Protein AF-A0A562LKS5-F1 (afdb_monomer)

Sequence (189 aa):
MQAVEGAAHYGGVDGIRPCARRGARGRPPARLRGGPTAAMLATHTGGMVMGRTILGMVVGTVVMFLTIMGIEAIGHLAYPPPPGLDPTNPEHEAAFARFVLELPAMGKVVLALAWVAGAFTGGLAAAKIARHQNAAAVFVALVVMSGVVAMIVRGPHTTWLAAAGLLLPIPAALLAARLVHRPKLLPKL

Secondary structure (DSSP, 8-state):
--------------------------PPP------HHHHHHHHHHHHHHHHHHHHHHHHHHHHHHHHHHHHHHHHHHHSPPPTT--TTSGGGHHHHHHHHHHS-HHHHHHHHHHHHHHHHHHHHHHHHH-SSHHHHHHHHHHHHHHHHHHHHHHS---HHHHHHHHHSHHHHHHHHHHHH-----PPP-

Organism: NCBI:txid686800

Foldseek 3Di:
DDDDDDDDDDDDDDDDDDDDDDDDPPDDPPPPPPPVVNVVVVVVVVVVQVVLLVVLLVQLLVQLVVQLCVLVVVLCVVQPQDPPQDCPDPVNLAVVQVSQVPDDPVSLVSNLVSLLVSLQRSLLSSLQRHPCSLVSSQSSLVVQLVVLVVSVVSYDHDPVSSVSSNPRSNVSSNVSNVVSDDPPPDPDD

Solvent-accessible surface area (backbone atoms only — not comparable to full-atom values): 10659 Å² total; per-residue (Å²): 135,80,89,80,92,79,88,78,88,84,84,89,84,89,84,92,82,86,86,89,83,86,87,76,87,75,72,77,77,78,77,79,72,73,50,75,64,56,60,55,52,50,53,60,52,49,51,58,46,49,50,33,22,54,51,8,33,54,54,5,43,52,47,15,50,55,41,27,52,53,46,48,57,58,44,34,77,82,56,65,74,65,89,89,68,42,88,85,42,80,89,33,45,60,59,48,30,50,52,64,55,71,44,53,73,66,57,51,49,52,53,47,47,19,52,32,49,10,11,22,55,5,1,32,49,1,16,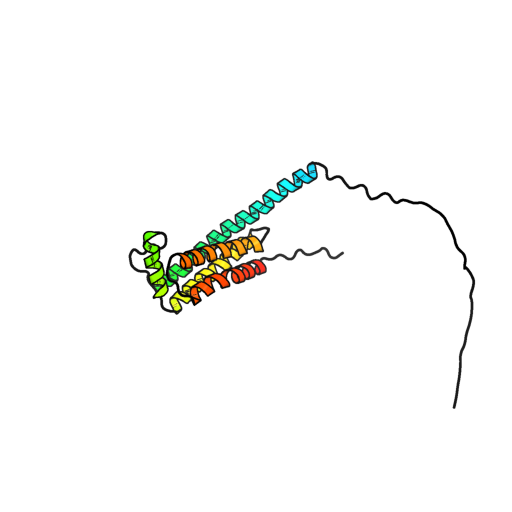70,54,14,70,49,22,58,62,20,1,43,48,30,12,49,55,54,30,50,53,46,50,51,49,55,76,71,35,69,65,50,66,69,58,51,49,47,42,62,60,42,14,49,60,34,2,49,53,28,17,58,78,56,61,73,79,81,78,70,81,85,127

pLDDT: mean 80.79, std 19.84, range [37.5, 98.5]

Mean predicted aligned error: 13.46 Å

Structure (mmCIF, N/CA/C/O backbone):
data_AF-A0A562LKS5-F1
#
_entry.id   AF-A0A562LKS5-F1
#
loop_
_atom_site.group_PDB
_atom_site.id
_atom_site.type_symbol
_atom_site.label_atom_id
_atom_site.label_alt_id
_atom_site.label_comp_id
_atom_site.label_asym_id
_atom_site.label_entity_id
_atom_site.label_seq_id
_atom_site.pdbx_PDB_ins_code
_atom_site.Cartn_x
_atom_site.Cartn_y
_atom_site.Cartn_z
_atom_site.occupancy
_atom_site.B_iso_or_equiv
_atom_site.auth_seq_id
_atom_site.auth_comp_id
_atom_site.auth_asym_id
_atom_site.auth_atom_id
_atom_site.pdbx_PDB_model_num
ATOM 1 N N . MET A 1 1 ? -83.110 28.833 -10.293 1.00 42.16 1 MET A N 1
ATOM 2 C CA . MET A 1 1 ? -84.171 28.036 -9.652 1.00 42.16 1 MET A CA 1
ATOM 3 C C . MET A 1 1 ? -83.544 27.402 -8.421 1.00 42.16 1 MET A C 1
ATOM 5 O O . MET A 1 1 ? -82.663 26.582 -8.600 1.00 42.16 1 MET A O 1
ATOM 9 N N . GLN A 1 2 ? -83.943 27.906 -7.244 1.00 44.28 2 GLN A N 1
ATOM 10 C CA . GLN A 1 2 ? -83.719 27.418 -5.866 1.00 44.28 2 GLN A CA 1
ATOM 11 C C . GLN A 1 2 ? -82.247 27.302 -5.377 1.00 44.28 2 GLN A C 1
ATOM 13 O O . GLN A 1 2 ? -81.462 26.577 -5.965 1.00 44.28 2 GLN A O 1
ATOM 18 N N . ALA A 1 3 ? -81.739 28.094 -4.415 1.00 40.81 3 ALA A N 1
ATOM 19 C CA . ALA A 1 3 ? -82.223 28.413 -3.051 1.00 40.81 3 ALA A CA 1
ATOM 20 C C . ALA A 1 3 ? -82.184 27.160 -2.140 1.00 40.81 3 ALA A C 1
ATOM 22 O O . ALA A 1 3 ? -82.531 26.090 -2.613 1.00 40.81 3 ALA A O 1
ATOM 23 N N . VAL A 1 4 ? -81.837 27.156 -0.850 1.00 43.34 4 VAL A N 1
ATOM 24 C CA . VAL A 1 4 ? -81.497 28.171 0.159 1.00 43.34 4 VAL A CA 1
ATOM 25 C C . VAL A 1 4 ? -81.229 27.389 1.477 1.00 43.34 4 VAL A C 1
ATOM 27 O O . VAL A 1 4 ? -81.796 26.319 1.662 1.00 43.34 4 VAL A O 1
ATOM 30 N N . GLU A 1 5 ? -80.352 27.930 2.328 1.00 41.06 5 GLU A N 1
ATOM 31 C CA . GLU A 1 5 ? -80.283 27.929 3.814 1.00 41.06 5 GLU A CA 1
ATOM 32 C C . GLU A 1 5 ? -80.612 26.717 4.724 1.00 41.06 5 GLU A C 1
ATOM 34 O O . GLU A 1 5 ? -81.630 26.042 4.632 1.00 41.06 5 GLU A O 1
ATOM 39 N N . GLY A 1 6 ? -79.779 26.637 5.773 1.00 42.66 6 GLY A N 1
ATOM 40 C CA . GLY A 1 6 ? -80.072 26.181 7.141 1.00 42.66 6 GLY A CA 1
ATOM 41 C C . GLY A 1 6 ? -78.773 26.282 7.962 1.00 42.66 6 GLY A C 1
ATOM 42 O O . GLY A 1 6 ? -77.924 25.410 7.832 1.00 42.66 6 GLY A O 1
ATOM 43 N N . ALA A 1 7 ? -7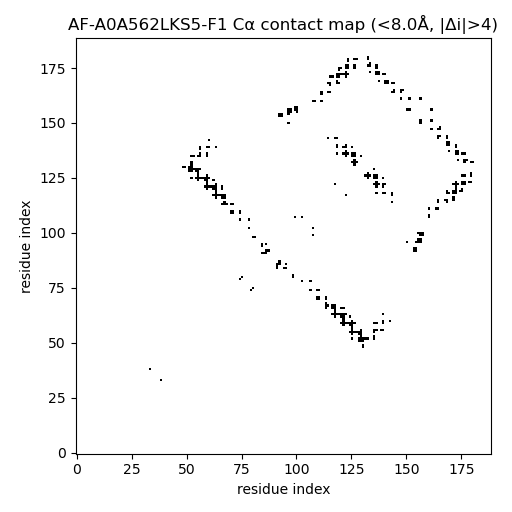8.389 27.405 8.593 1.00 39.97 7 ALA A N 1
ATOM 44 C CA . ALA A 1 7 ? -78.946 28.047 9.801 1.00 39.97 7 ALA A CA 1
ATOM 45 C C . ALA A 1 7 ? -79.135 27.051 10.965 1.00 39.97 7 ALA A C 1
ATOM 47 O O . ALA A 1 7 ? -79.704 25.990 10.758 1.00 39.97 7 ALA A O 1
ATOM 48 N N . ALA A 1 8 ? -78.780 27.294 12.227 1.00 41.16 8 ALA A N 1
ATOM 49 C CA . ALA A 1 8 ? -78.023 28.314 12.955 1.00 41.16 8 ALA A CA 1
ATOM 50 C C . ALA A 1 8 ? -77.993 27.848 14.438 1.00 41.16 8 ALA A C 1
ATOM 52 O O . ALA A 1 8 ? -78.801 27.003 14.820 1.00 41.16 8 ALA A O 1
ATOM 53 N N . HIS A 1 9 ? -77.173 28.519 15.262 1.00 37.50 9 HIS A N 1
ATOM 54 C CA . HIS A 1 9 ? -77.331 28.722 16.722 1.00 37.50 9 HIS A CA 1
ATOM 55 C C . HIS A 1 9 ? -76.951 27.605 17.718 1.00 37.50 9 HIS A C 1
ATOM 57 O O . HIS A 1 9 ? -77.207 26.440 17.470 1.00 37.50 9 HIS A O 1
ATOM 63 N N . TYR A 1 10 ? -76.362 27.870 18.900 1.00 39.06 10 TYR A N 1
ATOM 64 C CA . TYR A 1 10 ? -76.296 29.088 19.737 1.00 39.06 10 TYR A CA 1
ATOM 65 C C . TYR A 1 10 ? -75.150 29.002 20.784 1.00 39.06 10 TYR A C 1
ATOM 67 O O . TYR A 1 10 ? -74.856 27.914 21.271 1.00 39.06 10 TYR A O 1
ATOM 75 N N . GLY A 1 11 ? -74.641 30.171 21.218 1.00 39.69 11 GLY A N 1
ATOM 76 C CA . GLY A 1 11 ? -74.040 30.444 22.549 1.00 39.69 11 GLY A CA 1
ATOM 77 C C . GLY A 1 11 ? -72.518 30.234 22.683 1.00 39.69 11 GLY A C 1
ATOM 78 O O . GLY A 1 11 ? -72.050 29.112 22.601 1.00 39.69 11 GLY A O 1
ATOM 79 N N . GLY A 1 12 ? -71.631 31.210 22.909 1.00 39.12 12 GLY A N 1
ATOM 80 C CA . GLY A 1 12 ? -71.757 32.599 23.354 1.00 39.12 12 GLY A CA 1
ATOM 81 C C . GLY A 1 12 ? -71.707 32.731 24.877 1.00 39.12 12 GLY A C 1
ATOM 82 O O . GLY A 1 12 ? -72.756 32.564 25.476 1.00 39.12 12 GLY A O 1
ATOM 83 N N . VAL A 1 13 ? -70.534 33.033 25.464 1.00 47.31 13 VAL A N 1
ATOM 84 C CA . VAL A 1 13 ? -70.315 34.074 26.503 1.00 47.31 13 VAL A CA 1
ATOM 85 C C . VAL A 1 13 ? -68.824 34.238 26.874 1.00 47.31 13 VAL A C 1
ATOM 87 O O . VAL A 1 13 ? -68.142 33.284 27.231 1.00 47.31 13 VAL A O 1
ATOM 90 N N . ASP A 1 14 ? -68.388 35.497 26.785 1.00 43.06 14 ASP A N 1
ATOM 91 C CA . ASP A 1 14 ? -67.625 36.281 27.766 1.00 43.06 14 ASP A CA 1
ATOM 92 C C . ASP A 1 14 ? -66.173 35.953 28.146 1.00 43.06 14 ASP A C 1
ATOM 94 O O . ASP A 1 14 ? -65.839 34.897 28.675 1.00 43.06 14 ASP A O 1
ATOM 98 N N . GLY A 1 15 ? -65.327 36.991 28.044 1.00 41.75 15 GLY A N 1
ATOM 99 C CA . GLY A 1 15 ? -64.185 37.125 28.951 1.00 41.75 15 GLY A CA 1
ATOM 100 C C . GLY A 1 15 ? -62.956 37.868 28.434 1.00 41.75 15 GLY A C 1
ATOM 101 O O . GLY A 1 15 ? -61.853 37.336 28.508 1.00 41.75 15 GLY A O 1
ATOM 102 N N . ILE A 1 16 ? -63.086 39.113 27.966 1.00 43.38 16 ILE A N 1
ATOM 103 C CA . ILE A 1 16 ? -61.934 40.032 27.932 1.00 43.38 16 ILE A CA 1
ATOM 104 C C . ILE A 1 16 ? -61.749 40.591 29.352 1.00 43.38 16 ILE A C 1
ATOM 106 O O . ILE A 1 16 ? -62.674 41.237 29.838 1.00 43.38 16 ILE A O 1
ATOM 110 N N . ARG A 1 17 ? -60.564 40.418 29.971 1.00 49.59 17 ARG A N 1
ATOM 111 C CA . ARG A 1 17 ? -59.701 41.473 30.582 1.00 49.59 17 ARG A CA 1
ATOM 112 C C . ARG A 1 17 ? -58.655 40.932 31.595 1.00 49.59 17 ARG A C 1
ATOM 114 O O . ARG A 1 17 ? -58.753 39.786 32.013 1.00 49.59 17 ARG A O 1
ATOM 121 N N . PRO A 1 18 ? -57.591 41.718 31.892 1.00 56.31 18 PRO A N 1
ATOM 122 C CA . PRO A 1 18 ? -56.211 41.235 32.007 1.00 56.31 18 PRO A CA 1
ATOM 123 C C . PRO A 1 18 ? -55.588 41.380 33.418 1.00 56.31 18 PRO A C 1
ATOM 125 O O . PRO A 1 18 ? -56.249 41.767 34.374 1.00 56.31 18 PRO A O 1
ATOM 128 N N . CYS A 1 19 ? -54.260 41.196 33.462 1.00 46.00 19 CYS A N 1
ATOM 129 C CA . CYS A 1 19 ? -53.283 41.668 34.458 1.00 46.00 19 CYS A CA 1
ATOM 130 C C . CYS A 1 19 ? -52.999 40.821 35.720 1.00 46.00 19 CYS A C 1
ATOM 132 O O . CYS A 1 19 ? -53.759 40.778 36.676 1.00 46.00 19 CYS A O 1
ATOM 134 N N . ALA A 1 20 ? -51.734 40.373 35.754 1.00 44.62 20 ALA A N 1
ATOM 135 C CA . ALA A 1 20 ? -50.801 40.416 36.886 1.00 44.62 20 ALA A CA 1
ATOM 136 C C . ALA A 1 20 ? -50.891 39.363 38.011 1.00 44.62 20 ALA A C 1
ATOM 138 O O . ALA A 1 20 ? -51.679 39.479 38.939 1.00 44.62 20 ALA A O 1
ATOM 139 N N . ARG A 1 21 ? -49.881 38.477 38.054 1.00 46.03 21 ARG A N 1
ATOM 140 C CA . ARG A 1 21 ? -48.908 38.328 39.169 1.00 46.03 21 ARG A CA 1
ATOM 141 C C . ARG A 1 21 ? -47.903 37.224 38.805 1.00 46.03 21 ARG A C 1
ATOM 143 O O . ARG A 1 21 ? -48.280 36.106 38.507 1.00 46.03 21 ARG A O 1
ATOM 150 N N . ARG A 1 22 ? -46.627 37.555 38.596 1.00 46.44 22 ARG A N 1
ATOM 151 C CA . ARG A 1 22 ? -45.573 37.696 39.621 1.00 46.44 22 ARG A CA 1
ATOM 152 C C . ARG A 1 22 ? -45.079 36.330 40.130 1.00 46.44 22 ARG A C 1
ATOM 154 O O . ARG A 1 22 ? -45.653 35.759 41.041 1.00 46.44 22 ARG A O 1
ATOM 161 N N . GLY A 1 23 ? -43.913 35.932 39.616 1.00 48.31 23 GLY A N 1
ATOM 162 C CA . GLY A 1 23 ? -42.865 35.313 40.427 1.00 48.31 23 GLY A CA 1
ATOM 163 C C . GLY A 1 23 ? -42.810 33.789 40.465 1.00 48.31 23 GLY A C 1
ATOM 164 O O . GLY A 1 23 ? -43.284 33.179 41.409 1.00 48.31 23 GLY A O 1
ATOM 165 N N . ALA A 1 24 ? -42.038 33.204 39.553 1.00 49.41 24 ALA A N 1
ATOM 166 C CA . ALA A 1 24 ? -41.170 32.084 39.901 1.00 49.41 24 ALA A CA 1
ATOM 167 C C . ALA A 1 24 ? -39.955 32.114 38.974 1.00 49.41 24 ALA A C 1
ATOM 169 O O . ALA A 1 24 ? -39.984 31.630 37.846 1.00 49.41 24 ALA A O 1
ATOM 170 N N . ARG A 1 25 ? -38.870 32.729 39.457 1.00 51.38 25 ARG A N 1
ATOM 171 C CA . ARG A 1 25 ? -37.526 32.466 38.942 1.00 51.38 25 ARG A CA 1
ATOM 172 C C . ARG A 1 25 ? -37.250 30.985 39.205 1.00 51.38 25 ARG A C 1
ATOM 174 O O . ARG A 1 25 ? -36.808 30.625 40.294 1.00 51.38 25 ARG A O 1
ATOM 181 N N . GLY A 1 26 ? -37.572 30.134 38.235 1.00 44.88 26 GLY A N 1
ATOM 182 C CA . GLY A 1 26 ? -37.104 28.758 38.204 1.00 44.88 26 GLY A CA 1
ATOM 183 C C . GLY A 1 26 ? -35.583 28.796 38.168 1.00 44.88 26 GLY A C 1
ATOM 184 O O . GLY A 1 26 ? -34.988 29.303 37.220 1.00 44.88 26 GLY A O 1
ATOM 185 N N . ARG A 1 27 ? -34.965 28.352 39.262 1.00 56.22 27 ARG A N 1
ATOM 186 C CA . ARG A 1 27 ? -33.519 28.170 39.389 1.00 56.22 27 ARG A CA 1
ATOM 187 C C . ARG A 1 27 ? -33.001 27.406 38.158 1.00 56.22 27 ARG A C 1
ATOM 189 O O . ARG A 1 27 ? -33.652 26.436 37.769 1.00 56.22 27 ARG A O 1
ATOM 196 N N . PRO A 1 28 ? -31.850 27.771 37.563 1.00 54.19 28 PRO A N 1
ATOM 197 C CA . PRO A 1 28 ? -31.213 26.880 36.600 1.00 54.19 28 PRO A CA 1
ATOM 198 C C . PRO A 1 28 ? -30.961 25.529 37.291 1.00 54.19 28 PRO A C 1
ATOM 200 O O . PRO A 1 28 ? -30.615 25.528 38.480 1.00 54.19 28 PRO A O 1
ATOM 203 N N . PRO A 1 29 ? -31.143 24.385 36.603 1.00 53.84 29 PRO A N 1
ATOM 204 C CA . PRO A 1 29 ? -30.800 23.098 37.183 1.00 53.84 29 PRO A CA 1
ATOM 205 C C . PRO A 1 29 ? -29.343 23.164 37.629 1.00 53.84 29 PRO A C 1
ATOM 207 O O . PRO A 1 29 ? -28.467 23.605 36.878 1.00 53.84 29 PRO A O 1
ATOM 210 N N . ALA A 1 30 ? -29.121 22.795 38.891 1.00 54.69 30 ALA A N 1
ATOM 211 C CA . ALA A 1 30 ? -27.809 22.708 39.492 1.00 54.69 30 ALA A CA 1
ATOM 212 C C . ALA A 1 30 ? -26.889 21.981 38.513 1.00 54.69 30 ALA A C 1
ATOM 214 O O . ALA A 1 30 ? -27.093 20.810 38.197 1.00 54.69 30 ALA A O 1
ATOM 215 N N . ARG A 1 31 ? -25.912 22.724 37.989 1.00 56.91 31 ARG A N 1
ATOM 216 C CA . ARG A 1 31 ? -24.811 22.203 37.193 1.00 56.91 31 ARG A CA 1
ATOM 217 C C . ARG A 1 31 ? -24.188 21.099 38.043 1.00 56.91 31 ARG A C 1
ATOM 219 O O . ARG A 1 31 ? -23.493 21.406 39.010 1.00 56.91 31 ARG A O 1
ATOM 226 N N . LEU A 1 32 ? -24.514 19.841 37.732 1.00 55.25 32 LEU A N 1
ATOM 227 C CA . LEU A 1 32 ? -23.895 18.663 38.325 1.00 55.25 32 LEU A CA 1
ATOM 228 C C . LEU A 1 32 ? -22.410 18.784 38.013 1.00 55.25 32 LEU A C 1
ATOM 230 O O . LEU A 1 32 ? -21.944 18.513 36.908 1.00 55.25 32 LEU A O 1
ATOM 234 N N . ARG A 1 33 ? -21.693 19.342 38.983 1.00 54.97 33 ARG A N 1
ATOM 235 C CA . ARG A 1 33 ? -20.256 19.522 38.985 1.00 54.97 33 ARG A CA 1
ATOM 236 C C . ARG A 1 33 ? -19.700 18.106 38.968 1.00 54.97 33 ARG A C 1
ATOM 238 O O . ARG A 1 33 ? -19.715 17.441 39.998 1.00 54.97 33 ARG A O 1
ATOM 245 N N . GLY A 1 34 ? -19.331 17.617 37.782 1.00 54.69 34 GLY A N 1
ATOM 246 C CA . GLY A 1 34 ? -18.692 16.316 37.627 1.00 54.69 34 GLY A CA 1
ATOM 247 C C . GLY A 1 34 ? -17.538 16.241 38.617 1.00 54.69 34 GLY A C 1
ATOM 248 O O . GLY A 1 34 ? -16.607 17.040 38.539 1.00 54.69 34 GLY A O 1
ATOM 249 N N . GLY A 1 35 ? -17.663 15.364 39.613 1.00 53.53 35 GLY A N 1
ATOM 250 C CA . GLY A 1 35 ? -16.633 15.184 40.626 1.00 53.53 35 GLY A CA 1
ATOM 251 C C . GLY A 1 35 ? -15.319 14.713 39.990 1.00 53.53 35 GLY A C 1
ATOM 252 O O . GLY A 1 35 ? -15.330 14.216 38.859 1.00 53.53 35 GLY A O 1
ATOM 253 N N . PRO A 1 36 ? -14.184 14.821 40.701 1.00 59.38 36 PRO A N 1
ATOM 254 C CA . PRO A 1 36 ? -12.874 14.359 40.223 1.00 59.38 36 PRO A CA 1
ATOM 255 C C . PRO A 1 36 ? -12.885 12.899 39.724 1.00 59.38 36 PRO A C 1
ATOM 257 O O . PRO A 1 36 ? -12.142 12.544 38.813 1.00 59.38 36 PRO A O 1
ATOM 260 N N . THR A 1 37 ? -13.807 12.077 40.227 1.00 59.28 37 THR A N 1
ATOM 261 C CA . THR A 1 37 ? -14.083 10.709 39.770 1.00 59.28 37 THR A CA 1
ATOM 262 C C . THR A 1 37 ? -14.540 10.615 38.312 1.00 59.28 37 THR A C 1
ATOM 264 O O . THR A 1 37 ? -14.116 9.700 37.612 1.00 59.28 37 THR A O 1
ATOM 267 N N . ALA A 1 38 ? -15.350 11.551 37.808 1.00 55.84 38 ALA A N 1
ATOM 268 C CA . ALA A 1 38 ? -15.803 11.539 36.413 1.00 55.84 38 ALA A CA 1
ATOM 269 C C . ALA A 1 38 ? -14.659 11.863 35.437 1.00 55.84 38 ALA A C 1
ATOM 271 O O . ALA A 1 38 ? -14.561 11.255 34.371 1.00 55.84 38 ALA A O 1
ATOM 272 N N . ALA A 1 39 ? -13.757 12.770 35.827 1.00 55.91 39 ALA A N 1
ATOM 273 C CA . ALA A 1 39 ? -12.550 13.079 35.063 1.00 55.91 39 ALA A CA 1
ATOM 274 C C . ALA A 1 39 ? -11.556 11.901 35.066 1.00 55.91 39 ALA A C 1
ATOM 276 O O . ALA A 1 39 ? -10.998 11.570 34.023 1.00 55.91 39 ALA A O 1
ATOM 277 N N . MET A 1 40 ? -11.395 11.217 36.203 1.00 54.03 40 MET A N 1
ATOM 278 C CA . MET A 1 40 ? -10.523 10.042 36.334 1.00 54.03 40 MET A CA 1
ATOM 279 C C . MET A 1 40 ? -11.064 8.794 35.603 1.00 54.03 40 MET A C 1
ATOM 281 O O . MET A 1 40 ? -10.301 8.011 35.041 1.00 54.03 40 MET A O 1
ATOM 285 N N . LEU A 1 41 ? -12.387 8.610 35.543 1.00 53.19 41 LEU A N 1
ATOM 286 C CA . LEU A 1 41 ? -13.020 7.555 34.736 1.00 53.19 41 LEU A CA 1
ATOM 287 C C . LEU A 1 41 ? -12.915 7.838 33.227 1.00 53.19 41 LEU A C 1
ATOM 289 O O . LEU A 1 41 ? -12.740 6.911 32.427 1.00 53.19 41 LEU A O 1
ATOM 293 N N . ALA A 1 42 ? -12.975 9.111 32.822 1.00 55.81 42 ALA A N 1
ATOM 294 C CA . ALA A 1 42 ? -12.806 9.511 31.426 1.00 55.81 42 ALA A CA 1
ATOM 295 C C . ALA A 1 42 ? -11.383 9.231 30.903 1.00 55.81 42 ALA A C 1
ATOM 297 O O . ALA A 1 42 ? -11.234 8.769 29.769 1.00 55.81 42 ALA A O 1
ATOM 298 N N . THR A 1 43 ? -10.345 9.426 31.725 1.00 58.19 43 THR A N 1
ATOM 299 C CA . THR A 1 43 ? -8.947 9.163 31.333 1.00 58.19 43 THR A CA 1
ATOM 300 C C . THR A 1 43 ? -8.644 7.669 31.189 1.00 58.19 43 THR A C 1
ATOM 302 O O . THR A 1 43 ? -8.028 7.271 30.198 1.00 58.19 43 THR A O 1
ATOM 305 N N . HIS A 1 44 ? -9.153 6.811 32.083 1.00 56.00 44 HIS A N 1
ATOM 306 C CA . HIS A 1 44 ? -8.984 5.354 31.957 1.00 56.00 44 HIS A CA 1
ATOM 307 C C . HIS A 1 44 ? -9.716 4.763 30.742 1.00 56.00 44 HIS A C 1
ATOM 309 O O . HIS A 1 44 ? -9.196 3.872 30.065 1.00 56.00 44 HIS A O 1
ATOM 315 N N . THR A 1 45 ? -10.903 5.283 30.420 1.00 60.59 45 THR A N 1
ATOM 316 C CA . THR A 1 45 ? -11.682 4.815 29.263 1.00 60.59 45 THR A CA 1
ATOM 317 C C . THR A 1 45 ? -11.047 5.260 27.941 1.00 60.59 45 THR A C 1
ATOM 319 O O . THR A 1 45 ? -11.002 4.486 26.981 1.00 60.59 45 THR A O 1
ATOM 322 N N . GLY A 1 46 ? -10.498 6.481 27.893 1.00 61.28 46 GLY A N 1
ATOM 323 C CA . GLY A 1 46 ? -9.781 7.007 26.728 1.00 61.28 46 GLY A CA 1
ATOM 324 C C . GLY A 1 46 ? -8.551 6.175 26.353 1.00 61.28 46 GLY A C 1
ATOM 325 O O . GLY A 1 46 ? -8.369 5.853 25.177 1.00 61.28 46 GLY A O 1
ATOM 326 N N . GLY A 1 47 ? -7.761 5.746 27.346 1.00 67.31 47 GLY A N 1
ATOM 327 C CA . GLY A 1 47 ? -6.576 4.907 27.134 1.00 67.31 47 GLY A CA 1
ATOM 328 C C . GLY A 1 47 ? -6.894 3.563 26.468 1.00 67.31 47 GLY A C 1
ATOM 329 O O . GLY A 1 47 ? -6.268 3.198 25.474 1.00 67.31 47 GLY A O 1
ATOM 330 N N . MET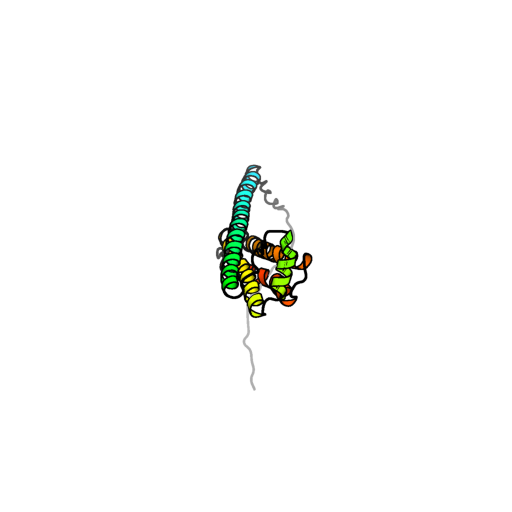 A 1 48 ? -7.931 2.858 26.934 1.00 68.75 48 MET A N 1
ATOM 331 C CA . MET A 1 48 ? -8.346 1.577 26.339 1.00 68.75 48 MET A CA 1
ATOM 332 C C . MET A 1 48 ? -8.903 1.733 24.915 1.00 68.75 48 MET A C 1
ATOM 334 O O . MET A 1 48 ? -8.709 0.869 24.056 1.00 68.75 48 MET A O 1
ATOM 338 N N . VAL A 1 49 ? -9.588 2.845 24.638 1.00 76.25 49 VAL A N 1
ATOM 339 C CA . VAL A 1 49 ? -10.131 3.158 23.308 1.00 76.25 49 VAL A CA 1
ATOM 340 C C . VAL A 1 49 ? -9.019 3.473 22.302 1.00 76.25 49 VAL A C 1
ATOM 342 O O . VAL A 1 49 ? -9.062 2.993 21.161 1.00 76.25 49 VAL A O 1
ATOM 345 N N . MET A 1 50 ? -8.018 4.248 22.722 1.00 86.19 50 MET A N 1
ATOM 346 C CA . MET A 1 50 ? -6.860 4.554 21.887 1.00 86.19 50 MET A CA 1
ATOM 347 C C . MET A 1 50 ? -6.010 3.301 21.649 1.00 86.19 50 MET A C 1
ATOM 349 O O . MET A 1 50 ? -5.683 3.007 20.501 1.00 86.19 50 MET A O 1
ATOM 353 N N . GLY A 1 51 ? -5.761 2.495 22.688 1.00 88.38 51 GLY A N 1
ATOM 354 C CA . GLY A 1 51 ? -4.975 1.262 22.589 1.00 88.38 51 GLY A CA 1
ATOM 355 C C . GLY A 1 51 ? -5.522 0.273 21.556 1.00 88.38 51 GLY A C 1
ATOM 356 O O . GLY A 1 51 ? -4.771 -0.246 20.736 1.00 88.38 51 GLY A O 1
ATOM 357 N N . ARG A 1 52 ? -6.847 0.088 21.496 1.00 91.94 52 ARG A N 1
ATOM 358 C CA . ARG A 1 52 ? -7.484 -0.740 20.453 1.00 91.94 52 ARG A CA 1
ATOM 359 C C . ARG A 1 52 ? -7.292 -0.187 19.043 1.00 91.94 52 ARG A C 1
ATOM 361 O O . ARG A 1 52 ? -7.188 -0.956 18.094 1.00 91.94 52 ARG A O 1
ATOM 368 N N . THR A 1 53 ? -7.288 1.137 18.893 1.00 93.44 53 THR A N 1
ATOM 369 C CA . THR A 1 53 ? -7.083 1.789 17.591 1.00 93.44 53 THR A CA 1
ATOM 370 C C . THR A 1 53 ? -5.640 1.611 17.122 1.00 93.44 53 THR A C 1
ATOM 372 O O . THR A 1 53 ? -5.434 1.198 15.986 1.00 93.44 53 THR A O 1
ATOM 375 N N . ILE A 1 54 ? -4.668 1.822 18.014 1.00 95.12 54 ILE A N 1
ATOM 376 C CA . ILE A 1 54 ? -3.242 1.599 17.738 1.00 95.12 54 ILE A CA 1
ATOM 377 C C . ILE A 1 54 ? -2.985 0.127 17.399 1.00 95.12 54 ILE A C 1
ATOM 379 O O . ILE A 1 54 ? -2.356 -0.165 16.388 1.00 95.12 54 ILE A O 1
ATOM 383 N N . LEU A 1 55 ? -3.529 -0.808 18.186 1.00 95.94 55 LEU A N 1
ATOM 384 C CA . LEU A 1 55 ? -3.402 -2.239 17.904 1.00 95.94 55 LEU A CA 1
ATOM 385 C C . LEU A 1 55 ? -3.968 -2.594 16.524 1.00 95.94 55 LEU A C 1
ATOM 387 O O . LEU A 1 55 ? -3.346 -3.343 15.777 1.00 95.94 55 LEU A O 1
ATOM 391 N N . GLY A 1 56 ? -5.121 -2.023 16.164 1.00 96.94 56 GLY A N 1
ATOM 392 C CA . GLY A 1 56 ? -5.692 -2.185 14.831 1.00 96.94 56 GLY A CA 1
ATOM 393 C C . GLY A 1 56 ? -4.771 -1.665 13.729 1.00 96.94 56 GLY A C 1
ATOM 394 O O . GLY A 1 56 ? -4.573 -2.365 12.743 1.00 96.94 56 GLY A O 1
ATOM 395 N N . MET A 1 57 ? -4.161 -0.490 13.904 1.00 97.94 57 MET A N 1
ATOM 396 C CA . MET A 1 57 ? -3.186 0.049 12.947 1.00 97.94 57 MET A CA 1
ATOM 397 C C . MET A 1 57 ? -1.989 -0.893 12.769 1.00 97.94 57 MET A C 1
ATOM 399 O O . MET A 1 57 ? -1.646 -1.214 11.638 1.00 97.94 57 MET A O 1
ATOM 403 N N . VAL A 1 58 ? -1.405 -1.395 13.863 1.00 98.06 58 VAL A N 1
ATOM 404 C CA . VAL A 1 58 ? -0.258 -2.318 13.811 1.00 98.06 58 VAL A CA 1
ATOM 405 C C . VAL A 1 58 ? -0.621 -3.612 13.085 1.00 98.06 58 VAL A C 1
ATOM 407 O O . VAL A 1 58 ? 0.054 -3.992 12.130 1.00 98.06 58 VAL A O 1
ATOM 410 N N . VAL A 1 59 ? -1.709 -4.273 13.492 1.00 98.12 59 VAL A N 1
ATOM 411 C CA . VAL A 1 59 ? -2.147 -5.528 12.862 1.00 98.12 59 VAL A CA 1
ATOM 412 C C . VAL A 1 59 ? -2.499 -5.309 11.391 1.00 98.12 59 VAL A C 1
ATOM 414 O O . VAL A 1 59 ? -2.126 -6.115 10.544 1.00 98.12 59 VAL A O 1
ATOM 417 N N . GLY A 1 60 ? -3.175 -4.204 11.071 1.00 98.25 60 GLY A N 1
ATOM 418 C CA . GLY A 1 60 ? -3.509 -3.844 9.697 1.00 98.25 60 GLY A CA 1
ATOM 419 C C . GLY A 1 60 ? -2.281 -3.658 8.816 1.00 98.25 60 GLY A C 1
ATOM 420 O O . GLY A 1 60 ? -2.242 -4.205 7.718 1.00 98.25 60 GLY A O 1
ATOM 421 N N . THR A 1 61 ? -1.259 -2.957 9.308 1.00 98.31 61 THR A N 1
ATOM 422 C CA . THR A 1 61 ? 0.008 -2.774 8.589 1.00 98.31 61 THR A CA 1
ATOM 423 C C . THR A 1 61 ? 0.723 -4.104 8.353 1.00 98.31 61 THR A C 1
ATOM 425 O O . THR A 1 61 ? 1.209 -4.345 7.252 1.00 98.31 61 THR A O 1
ATOM 428 N N . VAL A 1 62 ? 0.746 -5.008 9.338 1.00 98.38 62 VAL A N 1
ATOM 429 C CA . VAL A 1 62 ? 1.339 -6.345 9.156 1.00 98.38 62 VAL A CA 1
ATOM 430 C C . VAL A 1 62 ? 0.598 -7.128 8.069 1.00 98.38 62 VAL A C 1
ATOM 432 O O . VAL A 1 62 ? 1.222 -7.646 7.147 1.00 98.38 62 VAL A O 1
ATOM 435 N N . VAL A 1 63 ? -0.737 -7.171 8.124 1.00 98.50 63 VAL A N 1
ATOM 436 C CA . VAL A 1 63 ? -1.562 -7.858 7.112 1.00 98.50 63 VAL A CA 1
ATOM 437 C C . VAL A 1 63 ? -1.370 -7.250 5.721 1.00 98.50 63 VAL A C 1
ATOM 439 O O . VAL A 1 63 ? -1.280 -7.984 4.735 1.00 98.50 63 VAL A O 1
ATOM 442 N N . MET A 1 64 ? -1.277 -5.923 5.638 1.00 98.44 64 MET A N 1
ATOM 443 C CA . MET A 1 64 ? -0.989 -5.198 4.403 1.00 98.44 64 MET A CA 1
ATOM 444 C C . MET A 1 64 ? 0.347 -5.648 3.799 1.00 98.44 64 MET A C 1
ATOM 446 O O . MET A 1 64 ? 0.363 -6.044 2.636 1.00 98.44 64 MET A O 1
ATOM 450 N N . PHE A 1 65 ? 1.439 -5.655 4.574 1.00 97.38 65 PHE A N 1
ATOM 451 C CA . PHE A 1 65 ? 2.754 -6.093 4.086 1.00 97.38 65 PHE A CA 1
ATOM 452 C C . PHE A 1 65 ? 2.738 -7.546 3.616 1.00 97.38 65 PHE A C 1
ATOM 454 O O . PHE A 1 65 ? 3.219 -7.833 2.525 1.00 97.38 65 PHE A O 1
ATOM 461 N N . LEU A 1 66 ? 2.139 -8.452 4.393 1.00 98.00 66 LEU A N 1
ATOM 462 C CA . LEU A 1 66 ? 2.030 -9.862 4.007 1.00 98.00 66 LEU A CA 1
ATOM 463 C C . LEU A 1 66 ? 1.251 -10.042 2.698 1.00 98.00 66 LEU A C 1
ATOM 465 O O . LEU A 1 66 ? 1.628 -10.859 1.862 1.00 98.00 66 LEU A O 1
ATOM 469 N N . THR A 1 67 ? 0.188 -9.259 2.503 1.00 98.19 67 THR A N 1
ATOM 470 C CA . THR A 1 67 ? -0.613 -9.300 1.272 1.00 98.19 67 THR A CA 1
ATOM 471 C C . THR A 1 67 ? 0.190 -8.799 0.073 1.00 98.19 67 THR A C 1
ATOM 473 O O . THR A 1 67 ? 0.207 -9.464 -0.960 1.00 98.19 67 THR A O 1
ATOM 476 N N . ILE A 1 68 ? 0.869 -7.655 0.213 1.00 96.75 68 ILE A N 1
ATOM 477 C CA . ILE A 1 68 ? 1.695 -7.074 -0.855 1.00 96.75 68 ILE A CA 1
ATOM 478 C C . ILE A 1 68 ? 2.812 -8.045 -1.233 1.00 96.75 68 ILE A C 1
ATOM 480 O O . ILE A 1 68 ? 2.898 -8.433 -2.393 1.00 96.75 68 ILE A O 1
ATOM 484 N N . MET A 1 69 ? 3.587 -8.520 -0.251 1.00 94.44 69 MET A N 1
ATOM 485 C CA . MET A 1 69 ? 4.679 -9.464 -0.496 1.00 94.44 69 MET A CA 1
ATOM 486 C C . MET A 1 69 ? 4.188 -10.755 -1.150 1.00 94.44 69 MET A C 1
ATOM 488 O O . MET A 1 69 ? 4.845 -11.267 -2.047 1.00 94.44 69 MET A O 1
ATOM 492 N N . GLY A 1 70 ? 3.030 -11.279 -0.738 1.00 96.19 70 GLY A N 1
ATOM 493 C CA . GLY A 1 70 ? 2.458 -12.478 -1.347 1.00 96.19 70 GLY A CA 1
ATOM 494 C C . GLY A 1 70 ? 2.115 -12.283 -2.826 1.00 96.19 70 GLY A C 1
ATOM 495 O O . GLY A 1 70 ? 2.463 -13.121 -3.654 1.00 96.19 70 GLY A O 1
ATOM 496 N N . ILE A 1 71 ? 1.465 -11.169 -3.173 1.00 96.19 71 ILE A N 1
ATOM 497 C CA . ILE A 1 71 ? 1.082 -10.877 -4.562 1.00 96.19 71 ILE A CA 1
ATOM 498 C C . ILE A 1 71 ? 2.318 -10.567 -5.416 1.00 96.19 71 ILE A C 1
ATOM 500 O O . ILE A 1 71 ? 2.426 -11.074 -6.531 1.00 96.19 71 ILE A O 1
ATOM 504 N N . GLU A 1 72 ? 3.265 -9.785 -4.899 1.00 93.31 72 GLU A N 1
ATOM 505 C CA . GLU A 1 72 ? 4.512 -9.463 -5.601 1.00 93.31 72 GLU A CA 1
ATOM 506 C C . GLU A 1 72 ? 5.387 -10.706 -5.805 1.00 93.31 72 GLU A C 1
ATOM 508 O O . GLU A 1 72 ? 5.900 -10.907 -6.902 1.00 93.31 72 GLU A O 1
ATOM 513 N N . ALA A 1 73 ? 5.475 -11.603 -4.816 1.00 92.19 73 ALA A N 1
ATOM 514 C CA . ALA A 1 73 ? 6.193 -12.870 -4.952 1.00 92.19 73 ALA A CA 1
ATOM 515 C C . ALA A 1 73 ? 5.598 -13.758 -6.054 1.00 92.19 73 ALA A C 1
ATOM 517 O O . ALA A 1 73 ? 6.341 -14.361 -6.827 1.00 92.19 73 ALA A O 1
ATOM 518 N N . ILE A 1 74 ? 4.267 -13.804 -6.173 1.00 93.38 74 ILE A N 1
ATOM 519 C CA . ILE A 1 74 ? 3.599 -14.482 -7.294 1.00 93.38 74 ILE A CA 1
ATOM 520 C C . ILE A 1 74 ? 3.924 -13.767 -8.613 1.00 93.38 74 ILE A C 1
ATOM 522 O O . ILE A 1 74 ? 4.209 -14.420 -9.615 1.00 93.38 74 ILE A O 1
ATOM 526 N N . GLY A 1 75 ? 3.932 -12.433 -8.619 1.00 91.31 75 GLY A N 1
ATOM 52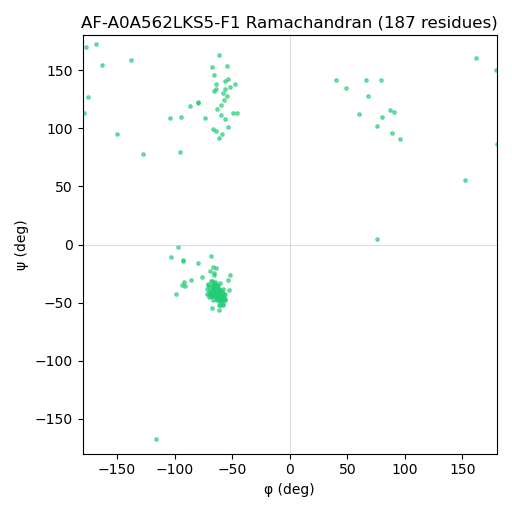7 C CA . GLY A 1 75 ? 4.325 -11.626 -9.774 1.00 91.31 75 GLY A CA 1
ATOM 528 C C . GLY A 1 75 ? 5.750 -11.914 -10.254 1.00 91.31 75 GLY A C 1
ATOM 529 O O . GLY A 1 75 ? 5.972 -12.015 -11.460 1.00 91.31 75 GLY A O 1
ATOM 530 N N . HIS A 1 76 ? 6.691 -12.137 -9.333 1.00 90.56 76 HIS A N 1
ATOM 531 C CA . HIS A 1 76 ? 8.079 -12.487 -9.645 1.00 90.56 76 HIS A CA 1
ATOM 532 C C . HIS A 1 76 ? 8.223 -13.834 -10.368 1.00 90.56 76 HIS A C 1
ATOM 534 O O . HIS A 1 76 ? 9.220 -14.040 -11.054 1.00 90.56 76 HIS A O 1
ATOM 540 N N . LEU A 1 77 ? 7.232 -14.732 -10.284 1.00 91.25 77 LEU A N 1
ATOM 541 C CA . LEU A 1 77 ? 7.230 -15.970 -11.074 1.00 91.25 77 LEU A CA 1
ATOM 542 C C . LEU A 1 77 ? 7.053 -15.694 -12.575 1.00 91.25 77 LEU A C 1
ATOM 544 O O . LEU A 1 77 ? 7.578 -16.436 -13.399 1.00 91.25 77 LEU A O 1
ATOM 548 N N . ALA A 1 78 ? 6.318 -14.636 -12.928 1.00 91.69 78 ALA A N 1
ATOM 549 C CA . ALA A 1 78 ? 6.103 -14.221 -14.315 1.00 91.69 78 ALA A CA 1
ATOM 550 C C . ALA A 1 78 ? 7.114 -13.158 -14.775 1.00 91.69 78 ALA A C 1
ATOM 552 O O . ALA A 1 78 ? 7.519 -13.150 -15.936 1.00 91.69 78 ALA A O 1
ATOM 553 N N . TYR A 1 79 ? 7.518 -12.265 -13.869 1.00 90.31 79 TYR A N 1
ATOM 554 C CA . TYR A 1 79 ? 8.433 -11.154 -14.125 1.00 90.31 79 TYR A CA 1
ATOM 555 C C . TYR A 1 79 ? 9.577 -11.184 -13.101 1.00 90.31 79 TYR A C 1
ATOM 557 O O . TYR A 1 79 ? 9.535 -10.441 -12.116 1.00 90.31 79 TYR A O 1
ATOM 565 N N . PRO A 1 80 ? 10.572 -12.070 -13.281 1.00 88.25 80 PRO A N 1
ATOM 566 C CA . PRO A 1 80 ? 11.629 -12.254 -12.298 1.00 88.25 80 PRO A CA 1
ATOM 567 C C . PRO A 1 80 ? 12.493 -10.990 -12.173 1.00 88.25 80 PRO A C 1
ATOM 569 O O . PRO A 1 80 ? 12.915 -10.434 -13.193 1.00 88.25 80 PRO A O 1
ATOM 572 N N . PRO A 1 81 ? 12.773 -10.524 -10.942 1.00 87.38 81 PRO A N 1
ATOM 573 C CA . PRO A 1 81 ? 13.683 -9.411 -10.728 1.00 87.38 81 PRO A CA 1
ATOM 574 C C . PRO A 1 81 ? 15.129 -9.803 -11.090 1.00 87.38 81 PRO A C 1
ATOM 576 O O . PRO A 1 81 ? 15.492 -10.981 -11.000 1.00 87.38 81 PRO A O 1
ATOM 579 N N . PRO A 1 82 ? 15.977 -8.834 -11.481 1.00 86.50 82 PRO A N 1
ATOM 580 C CA . PRO A 1 82 ? 17.393 -9.069 -11.733 1.00 86.50 82 PRO A CA 1
ATOM 581 C C . PRO A 1 82 ? 18.099 -9.737 -10.537 1.00 86.50 82 PRO A C 1
ATOM 583 O O . PRO A 1 82 ? 17.811 -9.391 -9.386 1.00 86.50 82 PRO A O 1
ATOM 586 N N . PRO A 1 83 ? 19.050 -10.662 -10.775 1.00 85.38 83 PRO A N 1
ATOM 587 C CA . PRO A 1 83 ? 19.791 -11.315 -9.701 1.00 85.38 83 PRO A CA 1
ATOM 588 C C . PRO A 1 83 ? 20.498 -10.299 -8.801 1.00 85.38 83 PRO A C 1
ATOM 590 O O . PRO A 1 83 ? 21.154 -9.380 -9.288 1.00 85.38 83 PRO A O 1
ATOM 593 N N . GLY A 1 84 ? 20.378 -10.475 -7.485 1.00 81.94 84 GLY A N 1
ATOM 594 C CA . GLY A 1 84 ? 21.016 -9.596 -6.502 1.00 81.94 84 GLY A CA 1
ATOM 595 C C . GLY A 1 84 ? 20.337 -8.237 -6.321 1.00 81.94 84 GLY A C 1
ATOM 596 O O . GLY A 1 84 ? 20.855 -7.414 -5.574 1.00 81.94 84 GLY A O 1
ATOM 597 N N . LEU A 1 85 ? 19.192 -7.975 -6.962 1.00 84.12 85 LEU A N 1
ATOM 598 C CA . LEU A 1 85 ? 18.414 -6.771 -6.692 1.00 84.12 85 LEU A CA 1
ATOM 599 C C . LEU A 1 85 ? 17.696 -6.897 -5.342 1.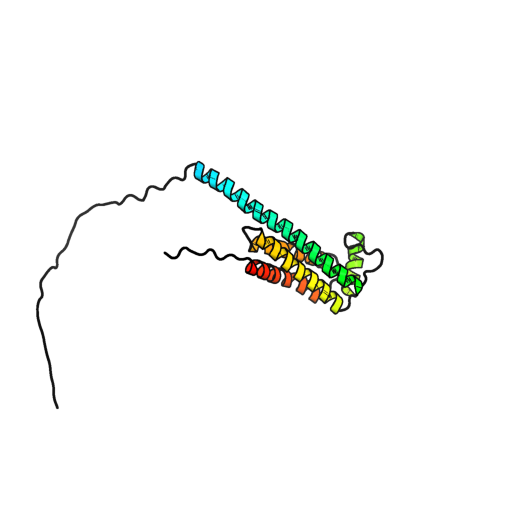00 84.12 85 LEU A C 1
ATOM 601 O O . LEU A 1 85 ? 16.728 -7.645 -5.219 1.00 84.12 85 LEU A O 1
ATOM 605 N N . ASP A 1 86 ? 18.159 -6.142 -4.348 1.00 80.81 86 ASP A N 1
ATOM 606 C CA . ASP A 1 86 ? 17.519 -6.061 -3.039 1.00 80.81 86 ASP A CA 1
ATOM 607 C C . ASP A 1 86 ? 16.741 -4.739 -2.903 1.00 80.81 86 ASP A C 1
ATOM 609 O O . ASP A 1 86 ? 17.360 -3.683 -2.776 1.00 80.81 86 ASP A O 1
ATOM 613 N N . PRO A 1 87 ? 15.395 -4.752 -2.900 1.00 70.81 87 PRO A N 1
ATOM 614 C CA . PRO A 1 87 ? 14.590 -3.540 -2.740 1.00 70.81 87 PRO A CA 1
ATOM 615 C C . PRO A 1 87 ? 14.682 -2.918 -1.336 1.00 70.81 87 PRO A C 1
ATOM 617 O O . PRO A 1 87 ? 14.179 -1.815 -1.127 1.00 70.81 87 PRO A O 1
ATOM 620 N N . THR A 1 88 ? 15.295 -3.605 -0.366 1.00 79.31 88 THR A N 1
ATOM 621 C CA . THR A 1 88 ? 15.535 -3.085 0.987 1.00 79.31 88 THR A CA 1
ATOM 622 C C . THR A 1 88 ? 16.898 -2.410 1.134 1.00 79.31 88 THR A C 1
ATOM 624 O O . THR A 1 88 ? 17.106 -1.676 2.101 1.00 79.31 88 THR A O 1
ATOM 627 N N . ASN A 1 89 ? 17.803 -2.603 0.167 1.00 82.75 89 ASN A N 1
ATOM 628 C CA . ASN A 1 89 ? 19.101 -1.944 0.139 1.00 82.75 89 ASN A CA 1
ATOM 629 C C . ASN A 1 89 ? 18.986 -0.564 -0.546 1.00 82.75 89 ASN A C 1
ATOM 631 O O . ASN A 1 89 ? 18.677 -0.510 -1.742 1.00 82.75 89 ASN A O 1
ATOM 635 N N . PRO A 1 90 ? 19.293 0.549 0.153 1.00 81.19 90 PRO A N 1
ATOM 636 C CA . PRO A 1 90 ? 19.280 1.890 -0.431 1.00 81.19 90 PRO A CA 1
ATOM 637 C C . PRO A 1 90 ? 20.137 2.031 -1.699 1.00 81.19 90 PRO A C 1
ATOM 639 O O . PRO A 1 90 ? 19.800 2.800 -2.596 1.00 81.19 90 PRO A O 1
ATOM 642 N N . GLU A 1 91 ? 21.226 1.267 -1.813 1.00 85.56 91 GLU A N 1
ATOM 643 C CA . GLU A 1 91 ? 22.119 1.302 -2.980 1.00 85.56 91 GLU A CA 1
ATOM 644 C C . GLU A 1 91 ? 21.462 0.725 -4.248 1.00 85.56 91 GLU A C 1
ATOM 646 O O . GLU A 1 91 ? 21.839 1.069 -5.368 1.00 85.56 91 GLU A O 1
ATOM 651 N N . HIS A 1 92 ? 20.445 -0.124 -4.088 1.00 84.94 92 HIS A N 1
ATOM 652 C CA . HIS A 1 92 ? 19.766 -0.825 -5.180 1.00 84.94 92 HIS A CA 1
ATOM 653 C C . HIS A 1 92 ? 18.478 -0.111 -5.629 1.00 84.94 92 HIS A C 1
ATOM 655 O O . HIS A 1 92 ? 17.850 -0.527 -6.606 1.00 84.94 92 HIS A O 1
ATOM 661 N N . GLU A 1 93 ? 18.093 0.994 -4.981 1.00 80.69 93 GLU A N 1
ATOM 662 C CA . GLU A 1 93 ? 16.849 1.724 -5.266 1.00 80.69 93 GLU A CA 1
ATOM 663 C C . GLU A 1 93 ? 16.757 2.205 -6.720 1.00 80.69 93 GLU A C 1
ATOM 665 O O . GLU A 1 93 ? 15.715 2.067 -7.365 1.00 80.69 93 GLU A O 1
ATOM 670 N N . ALA A 1 94 ? 17.855 2.730 -7.272 1.00 82.88 94 ALA A N 1
ATOM 671 C CA . ALA A 1 94 ? 17.889 3.197 -8.656 1.00 82.88 94 ALA A CA 1
ATOM 672 C C . ALA A 1 94 ? 17.709 2.041 -9.656 1.00 82.88 94 ALA A C 1
ATOM 674 O O . ALA A 1 94 ? 17.003 2.189 -10.658 1.00 82.88 94 ALA A O 1
ATOM 675 N N . ALA A 1 95 ? 18.310 0.883 -9.372 1.00 86.00 95 ALA A N 1
ATOM 676 C CA . ALA A 1 95 ? 18.154 -0.320 -10.184 1.00 86.00 95 ALA A CA 1
ATOM 677 C C . ALA A 1 95 ? 16.716 -0.861 -10.102 1.00 86.00 95 ALA A C 1
ATOM 679 O O . ALA A 1 95 ? 16.139 -1.236 -11.124 1.00 86.00 95 ALA A O 1
ATOM 680 N N . PHE A 1 96 ? 16.096 -0.807 -8.920 1.00 86.12 96 PHE A N 1
ATOM 681 C CA . PHE A 1 96 ? 14.693 -1.174 -8.734 1.00 86.12 96 PHE A CA 1
ATOM 682 C C . PHE A 1 96 ? 13.746 -0.251 -9.511 1.00 86.12 96 PHE A C 1
ATOM 684 O O . PHE A 1 96 ? 12.855 -0.726 -10.214 1.00 86.12 96 PHE A O 1
ATOM 691 N N . ALA A 1 97 ? 13.976 1.064 -9.474 1.00 86.00 97 ALA A N 1
ATOM 692 C CA . ALA A 1 97 ? 13.184 2.026 -10.238 1.00 86.00 97 ALA A CA 1
ATOM 693 C C . ALA A 1 97 ? 13.251 1.758 -11.754 1.00 86.00 97 ALA A C 1
ATOM 695 O O . ALA A 1 97 ? 12.228 1.790 -12.442 1.00 86.00 97 ALA A O 1
ATOM 696 N N . ARG A 1 98 ? 14.440 1.432 -12.282 1.00 87.44 98 ARG A N 1
ATOM 697 C CA . ARG A 1 98 ? 14.621 1.057 -13.696 1.00 87.44 98 ARG A CA 1
ATOM 698 C C . ARG A 1 98 ? 13.899 -0.237 -14.054 1.00 87.44 98 ARG A C 1
ATOM 700 O O . ARG A 1 98 ? 13.174 -0.257 -15.044 1.00 87.44 98 ARG A O 1
ATOM 707 N N . PHE A 1 99 ? 14.006 -1.258 -13.211 1.00 88.69 99 PHE A N 1
ATOM 708 C CA . PHE A 1 99 ? 13.276 -2.510 -13.394 1.00 88.69 99 PHE A CA 1
ATOM 709 C C . PHE A 1 99 ? 11.756 -2.283 -13.480 1.00 88.69 99 PHE A C 1
ATOM 711 O O . PHE A 1 99 ? 11.104 -2.739 -14.420 1.00 88.69 99 PHE A O 1
ATOM 718 N N . VAL A 1 100 ? 11.186 -1.497 -12.559 1.00 89.62 100 VAL A N 1
ATOM 71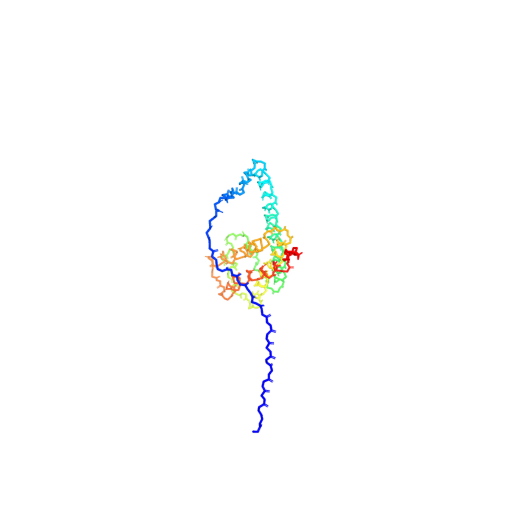9 C CA . VAL A 1 100 ? 9.749 -1.175 -12.568 1.00 89.62 100 VAL A CA 1
ATOM 720 C C . VAL A 1 100 ? 9.347 -0.357 -13.804 1.00 89.62 100 VAL A C 1
ATOM 722 O O . VAL A 1 100 ? 8.236 -0.518 -14.311 1.00 89.62 100 VAL A O 1
ATOM 725 N N . LEU A 1 101 ? 10.219 0.510 -14.327 1.00 90.88 101 LEU A N 1
ATOM 726 C CA . LEU A 1 101 ? 9.960 1.256 -15.566 1.00 90.88 101 LEU A CA 1
ATOM 727 C C . LEU A 1 101 ? 9.895 0.352 -16.798 1.00 90.88 101 LEU A C 1
ATOM 729 O O . LEU A 1 101 ? 9.015 0.539 -17.641 1.00 90.88 101 LEU A O 1
ATOM 733 N N . GLU A 1 102 ? 10.798 -0.617 -16.893 1.00 91.62 102 GLU A N 1
ATOM 734 C CA . GLU A 1 102 ? 10.922 -1.528 -18.036 1.00 91.62 102 GLU A CA 1
ATOM 735 C C . GLU A 1 102 ? 9.888 -2.659 -18.008 1.00 91.62 102 GLU A C 1
ATOM 737 O O . GLU A 1 102 ? 9.605 -3.272 -19.037 1.00 91.62 102 GLU A O 1
ATOM 742 N N . LEU A 1 103 ? 9.258 -2.886 -16.852 1.00 91.25 103 LEU A N 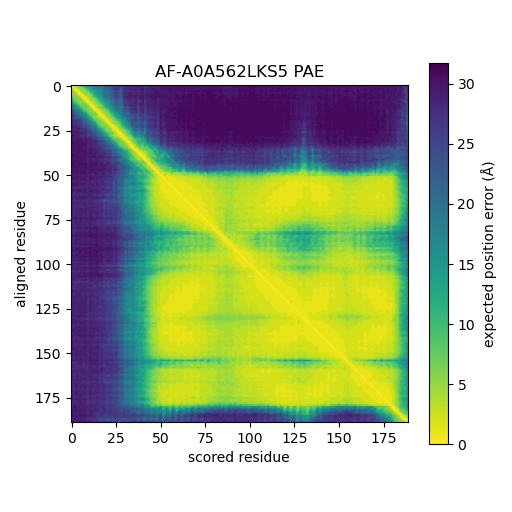1
ATOM 743 C CA . LEU A 1 103 ? 8.229 -3.902 -16.676 1.00 91.25 103 LEU A CA 1
ATOM 744 C C . LEU A 1 103 ? 7.111 -3.783 -17.734 1.00 91.25 103 LEU A C 1
ATOM 746 O O . LEU A 1 103 ? 6.587 -2.682 -17.966 1.00 91.25 103 LEU A O 1
ATOM 750 N N . PRO A 1 104 ? 6.655 -4.895 -18.338 1.00 93.38 104 PRO A N 1
ATOM 751 C CA . PRO A 1 104 ? 5.479 -4.886 -19.199 1.00 93.38 104 PRO A CA 1
ATOM 752 C C . PRO A 1 104 ? 4.259 -4.294 -18.484 1.00 93.38 104 PRO A C 1
ATOM 754 O O . PRO A 1 104 ? 4.143 -4.367 -17.258 1.00 93.38 104 PRO A O 1
ATOM 757 N N . ALA A 1 105 ? 3.311 -3.735 -19.244 1.00 93.00 105 ALA A N 1
ATOM 758 C CA . ALA A 1 105 ? 2.123 -3.091 -18.675 1.00 93.00 105 ALA A CA 1
ATOM 759 C C . ALA A 1 105 ? 1.376 -4.004 -17.684 1.00 93.00 105 ALA A C 1
ATOM 761 O O . ALA A 1 105 ? 0.965 -3.549 -16.620 1.00 93.00 105 ALA A O 1
ATOM 762 N N . MET A 1 106 ? 1.284 -5.302 -17.986 1.00 92.69 106 MET A N 1
ATOM 763 C CA . MET A 1 106 ? 0.655 -6.286 -17.100 1.00 92.69 106 MET A CA 1
ATOM 764 C C . MET A 1 106 ? 1.414 -6.496 -15.785 1.00 92.69 106 MET A C 1
ATOM 766 O O . MET A 1 106 ? 0.774 -6.608 -14.744 1.00 92.69 106 MET A O 1
ATOM 770 N N . GLY A 1 107 ? 2.751 -6.470 -15.783 1.00 93.00 107 GLY A N 1
ATOM 771 C CA . GLY A 1 107 ? 3.533 -6.534 -14.542 1.00 93.00 107 GLY A CA 1
ATOM 772 C C . GLY A 1 107 ? 3.250 -5.339 -13.627 1.00 93.00 107 GLY A C 1
ATOM 773 O O . GLY A 1 107 ? 3.042 -5.497 -12.426 1.00 93.00 107 GLY A O 1
ATOM 774 N N . LYS A 1 108 ? 3.129 -4.140 -14.208 1.00 94.00 108 LYS A N 1
ATOM 775 C CA . LYS A 1 108 ? 2.759 -2.922 -13.468 1.00 94.00 108 LYS A CA 1
ATOM 776 C C . LYS A 1 108 ? 1.331 -2.988 -12.922 1.00 94.00 108 LYS A C 1
ATOM 778 O O . LYS A 1 108 ? 1.074 -2.486 -11.833 1.00 94.00 108 LYS A O 1
ATOM 783 N N . VAL A 1 109 ? 0.402 -3.616 -13.650 1.00 95.50 109 VAL A N 1
ATOM 784 C CA . VAL A 1 109 ? -0.966 -3.857 -13.159 1.00 95.50 109 VAL A CA 1
ATOM 785 C C . VAL A 1 109 ? -0.947 -4.786 -11.947 1.00 95.50 109 VAL A C 1
ATOM 787 O O . VAL A 1 109 ? -1.613 -4.482 -10.964 1.00 95.50 109 VAL A O 1
ATOM 790 N N . VAL A 1 110 ? -0.160 -5.866 -11.969 1.00 95.00 110 VAL A N 1
ATOM 791 C CA . VAL A 1 110 ? -0.008 -6.764 -10.808 1.00 95.00 110 VAL A CA 1
ATOM 792 C C . VAL A 1 110 ? 0.541 -6.009 -9.596 1.00 95.00 110 VAL A C 1
ATOM 794 O O . VAL A 1 110 ? 0.011 -6.158 -8.498 1.00 95.00 110 VAL A O 1
ATOM 797 N N . LEU A 1 111 ? 1.531 -5.138 -9.798 1.00 94.31 111 LEU A N 1
ATOM 798 C CA . LEU A 1 111 ? 2.086 -4.291 -8.742 1.00 94.31 111 LEU A CA 1
ATOM 799 C C . LEU A 1 111 ? 1.041 -3.315 -8.166 1.00 94.31 111 LEU A C 1
ATOM 801 O O . LEU A 1 111 ? 0.852 -3.239 -6.953 1.00 94.31 111 LEU A O 1
ATOM 805 N N . ALA A 1 112 ? 0.279 -2.633 -9.027 1.00 96.19 112 ALA A N 1
ATOM 806 C CA . ALA A 1 112 ? -0.826 -1.776 -8.593 1.00 96.19 112 ALA A CA 1
ATOM 807 C C . ALA A 1 112 ? -1.901 -2.566 -7.823 1.00 96.19 112 ALA A C 1
ATOM 809 O O . ALA A 1 112 ? -2.418 -2.095 -6.808 1.00 96.19 112 ALA A O 1
ATOM 810 N N . LEU A 1 113 ? -2.224 -3.781 -8.280 1.00 96.75 113 LEU A N 1
ATOM 811 C CA . LEU A 1 113 ? -3.157 -4.680 -7.604 1.00 96.75 113 LEU A CA 1
ATOM 812 C C . LEU A 1 113 ? -2.632 -5.108 -6.235 1.00 96.75 113 LEU A C 1
ATOM 814 O O . LEU A 1 113 ? -3.423 -5.141 -5.296 1.00 96.75 113 LEU A O 1
ATOM 818 N N . ALA A 1 114 ? -1.332 -5.377 -6.093 1.00 97.31 114 ALA A N 1
ATOM 819 C CA . ALA A 1 114 ? -0.721 -5.695 -4.807 1.00 97.31 114 ALA A CA 1
ATOM 820 C C . ALA A 1 114 ? -0.948 -4.562 -3.797 1.00 97.31 114 ALA A C 1
ATOM 822 O O . ALA A 1 114 ? -1.439 -4.805 -2.693 1.00 97.31 114 ALA A O 1
ATOM 823 N N . TRP A 1 115 ? -0.690 -3.313 -4.195 1.00 97.75 115 TRP A N 1
ATOM 824 C CA . TRP A 1 115 ? -0.873 -2.136 -3.340 1.00 97.75 115 TRP A CA 1
ATOM 825 C C . TRP A 1 115 ? -2.334 -1.921 -2.935 1.00 97.75 115 TRP A C 1
ATOM 827 O O . TRP A 1 115 ? -2.632 -1.683 -1.763 1.00 97.75 115 TRP A O 1
ATOM 837 N N . VAL A 1 116 ? -3.262 -2.043 -3.889 1.00 98.12 116 VAL A N 1
ATOM 838 C CA . VAL A 1 116 ? -4.702 -1.898 -3.630 1.00 98.12 116 VAL A CA 1
ATOM 839 C C . VAL A 1 116 ? -5.220 -3.029 -2.746 1.00 98.12 116 VAL A C 1
ATOM 841 O O . VAL A 1 116 ? -5.948 -2.772 -1.785 1.00 98.12 116 VAL A O 1
ATOM 844 N N . ALA A 1 117 ? -4.827 -4.271 -3.030 1.00 98.25 117 ALA A N 1
ATOM 845 C CA . ALA A 1 117 ? -5.205 -5.433 -2.240 1.00 98.25 117 ALA A CA 1
ATOM 846 C C . ALA A 1 117 ? -4.659 -5.330 -0.813 1.00 98.25 117 ALA A C 1
ATOM 848 O O . ALA A 1 117 ? -5.419 -5.536 0.127 1.00 98.25 117 ALA A O 1
ATOM 849 N N . GLY A 1 118 ? -3.395 -4.936 -0.635 1.00 98.06 118 GLY A N 1
ATOM 850 C CA . GLY A 1 118 ? -2.793 -4.717 0.679 1.00 98.06 118 GLY A CA 1
ATOM 851 C C . GLY A 1 118 ? -3.486 -3.616 1.479 1.00 98.06 118 GLY A C 1
ATOM 852 O O . GLY A 1 118 ? -3.792 -3.809 2.656 1.00 98.06 118 GLY A O 1
ATOM 853 N N . ALA A 1 119 ? -3.802 -2.482 0.845 1.00 98.25 119 ALA A N 1
ATOM 854 C CA . ALA A 1 119 ? -4.566 -1.409 1.484 1.00 98.25 119 ALA A CA 1
ATOM 855 C C . ALA A 1 119 ? -5.975 -1.872 1.891 1.00 98.25 119 ALA A C 1
ATOM 857 O O . ALA A 1 119 ? -6.454 -1.536 2.977 1.00 98.25 119 ALA A O 1
ATOM 858 N N . PHE A 1 120 ? -6.632 -2.677 1.051 1.00 98.44 120 PHE A N 1
ATOM 859 C CA . PHE A 1 120 ? -7.950 -3.236 1.337 1.00 98.44 120 PHE A CA 1
ATOM 860 C C . PHE A 1 120 ? -7.912 -4.257 2.484 1.00 98.44 120 PHE A C 1
ATOM 862 O O . PHE A 1 120 ? -8.645 -4.106 3.461 1.00 98.44 120 PHE A O 1
ATOM 869 N N . THR A 1 121 ? -7.066 -5.288 2.404 1.00 98.44 121 THR A N 1
ATOM 870 C CA . THR A 1 121 ? -6.996 -6.365 3.408 1.00 98.44 121 THR A CA 1
ATOM 871 C C . THR A 1 121 ? -6.451 -5.858 4.740 1.00 98.44 121 THR A C 1
ATOM 873 O O . THR A 1 121 ? -7.012 -6.169 5.793 1.00 98.44 121 THR A O 1
ATOM 876 N N . GLY A 1 122 ? -5.414 -5.019 4.709 1.00 98.19 122 GLY A N 1
ATOM 877 C CA . GLY A 1 122 ? -4.859 -4.375 5.893 1.00 98.19 122 GLY A CA 1
ATOM 878 C C . GLY A 1 122 ? -5.823 -3.365 6.511 1.00 98.19 122 GLY A C 1
ATOM 879 O O . GLY A 1 122 ? -6.027 -3.373 7.725 1.00 98.19 122 GLY A O 1
ATOM 880 N N . GLY A 1 123 ? -6.504 -2.559 5.689 1.00 97.94 123 GLY A N 1
ATOM 881 C CA . GLY A 1 123 ? -7.559 -1.653 6.146 1.00 97.94 123 GLY A CA 1
ATOM 882 C C . GLY A 1 123 ? -8.736 -2.399 6.783 1.00 97.94 123 GLY A C 1
ATOM 883 O O . GLY A 1 123 ? -9.240 -1.984 7.829 1.00 97.94 123 GLY A O 1
ATOM 884 N N . LEU A 1 124 ? -9.126 -3.547 6.219 1.00 97.88 124 LEU A N 1
ATOM 885 C CA . LEU A 1 124 ? -10.161 -4.426 6.766 1.00 97.88 124 LEU A CA 1
ATOM 886 C C . LEU A 1 124 ? -9.749 -4.995 8.130 1.00 97.88 124 LEU A C 1
ATOM 888 O O . LEU A 1 124 ? -10.536 -4.965 9.078 1.00 97.88 124 LEU A O 1
ATOM 892 N N . ALA A 1 125 ? -8.519 -5.502 8.239 1.00 97.94 125 ALA A N 1
ATOM 893 C CA . ALA A 1 125 ? -7.969 -6.024 9.487 1.00 97.94 125 ALA A CA 1
ATOM 894 C C . ALA A 1 125 ? -7.877 -4.930 10.565 1.00 97.94 125 ALA A C 1
ATOM 896 O O . ALA A 1 125 ? -8.334 -5.137 11.692 1.00 97.94 125 ALA A O 1
ATOM 897 N N . ALA A 1 126 ? -7.395 -3.738 10.201 1.00 97.62 126 ALA A N 1
ATOM 898 C CA . ALA A 1 126 ? -7.330 -2.590 11.099 1.00 97.62 126 ALA A CA 1
ATOM 899 C C . ALA A 1 126 ? -8.716 -2.183 11.614 1.00 97.62 126 ALA A C 1
ATOM 901 O O . ALA A 1 126 ? -8.921 -2.039 12.822 1.00 97.62 126 ALA A O 1
ATOM 902 N N . ALA A 1 127 ? -9.692 -2.057 10.711 1.00 96.81 127 ALA A N 1
ATOM 903 C CA . ALA A 1 127 ? -11.059 -1.662 11.034 1.00 96.81 127 ALA A CA 1
ATOM 904 C C . ALA A 1 127 ? -11.811 -2.685 11.906 1.00 96.81 127 ALA A C 1
ATOM 906 O O . ALA A 1 127 ? -12.720 -2.301 12.647 1.00 96.81 127 ALA A O 1
ATOM 907 N N . LYS A 1 128 ? -11.451 -3.977 11.850 1.00 96.12 128 LYS A N 1
ATOM 908 C CA . LYS A 1 128 ? -12.021 -5.031 12.716 1.00 96.12 128 LYS A CA 1
ATOM 909 C C . LYS A 1 128 ? -11.622 -4.887 14.181 1.00 96.12 128 LYS A C 1
ATOM 911 O O . LYS A 1 128 ? -12.407 -5.243 15.058 1.00 96.12 128 LYS A O 1
ATOM 916 N N . ILE A 1 129 ? -10.435 -4.355 14.449 1.00 94.69 129 ILE A N 1
ATOM 917 C CA . ILE A 1 129 ? -9.870 -4.264 15.802 1.00 94.69 129 ILE A CA 1
ATOM 918 C C . ILE A 1 129 ? -10.094 -2.867 16.393 1.00 94.69 129 ILE A C 1
ATOM 920 O O . ILE A 1 129 ? -10.473 -2.720 17.566 1.00 94.69 129 ILE A O 1
ATOM 924 N N . ALA A 1 130 ? -9.884 -1.841 15.566 1.00 94.25 130 ALA A N 1
ATOM 925 C CA . ALA A 1 130 ? -9.887 -0.449 15.973 1.00 94.25 130 ALA A CA 1
ATOM 926 C C . ALA A 1 130 ? -11.259 0.035 16.450 1.00 94.25 130 ALA A C 1
ATOM 928 O O . ALA A 1 130 ? -12.305 -0.319 15.906 1.00 94.25 130 ALA A O 1
ATOM 929 N N . ARG A 1 131 ? -11.254 0.939 17.438 1.00 91.25 131 ARG A N 1
ATOM 930 C CA . ARG A 1 131 ? -12.463 1.699 17.785 1.00 91.25 131 ARG A CA 1
ATOM 931 C C . ARG A 1 131 ? -12.772 2.740 16.709 1.00 91.25 131 ARG A C 1
ATOM 933 O O . ARG A 1 131 ? -13.932 2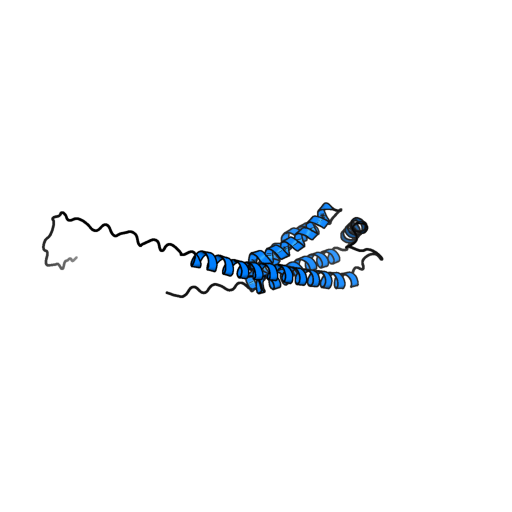.905 16.341 1.00 91.25 131 ARG A O 1
ATOM 940 N N . HIS A 1 132 ? -11.743 3.428 16.215 1.00 93.00 132 HIS A N 1
ATOM 941 C CA . HIS A 1 132 ? -11.848 4.410 15.135 1.00 93.00 132 HIS A CA 1
ATOM 942 C C . HIS A 1 132 ? -11.522 3.740 13.799 1.00 93.00 132 HIS A C 1
ATOM 944 O O . HIS A 1 132 ? -10.409 3.835 13.289 1.00 93.00 132 HIS A O 1
ATOM 950 N N . GLN A 1 133 ? -12.509 3.029 13.258 1.00 94.62 133 GLN A N 1
ATOM 951 C CA . GLN A 1 133 ? -12.341 2.128 12.115 1.00 94.62 133 GLN A CA 1
ATOM 952 C C . GLN A 1 133 ? -11.797 2.846 10.872 1.00 94.62 133 GLN A C 1
ATOM 954 O O . GLN A 1 133 ? -10.812 2.401 10.291 1.00 94.62 133 GLN A O 1
ATOM 959 N N . ASN A 1 134 ? -12.383 3.997 10.515 1.00 95.56 134 ASN A N 1
ATOM 960 C CA . ASN A 1 134 ? -11.939 4.776 9.355 1.00 95.56 134 ASN A CA 1
ATOM 961 C C . ASN A 1 134 ? -10.523 5.327 9.546 1.00 95.56 134 ASN A C 1
ATOM 963 O O . ASN A 1 134 ? -9.726 5.261 8.621 1.00 95.56 134 ASN A O 1
ATOM 967 N N . ALA A 1 135 ? -10.194 5.834 10.739 1.00 95.06 135 ALA A N 1
ATOM 968 C CA . ALA A 1 135 ? -8.862 6.372 11.014 1.00 95.06 135 ALA A CA 1
ATOM 969 C C . ALA A 1 135 ? -7.784 5.284 10.908 1.00 95.06 135 ALA A C 1
ATOM 971 O O . ALA A 1 135 ? -6.749 5.504 10.287 1.00 95.06 135 ALA A O 1
ATOM 972 N N . ALA A 1 136 ? -8.046 4.095 11.460 1.00 96.56 136 ALA A N 1
ATOM 973 C CA . ALA A 1 136 ? -7.115 2.976 11.380 1.00 96.56 136 ALA A CA 1
ATOM 974 C C . ALA A 1 136 ? -6.955 2.448 9.944 1.00 96.56 136 ALA A C 1
ATOM 976 O O . ALA A 1 136 ? -5.840 2.159 9.527 1.00 96.56 136 ALA A O 1
ATOM 977 N N . ALA A 1 137 ? -8.038 2.373 9.164 1.00 96.88 137 ALA A N 1
ATOM 978 C CA . ALA A 1 137 ? -7.961 1.950 7.767 1.00 96.88 137 ALA A CA 1
ATOM 979 C C . ALA A 1 137 ? -7.238 2.975 6.877 1.00 96.88 137 ALA A C 1
ATOM 981 O O . ALA A 1 137 ? -6.367 2.603 6.094 1.00 96.88 137 ALA A O 1
ATOM 982 N N . VAL A 1 138 ? -7.547 4.269 7.029 1.00 97.88 138 VAL A N 1
ATOM 983 C CA . VAL A 1 138 ? -6.856 5.346 6.300 1.00 97.88 138 VAL A CA 1
ATOM 984 C C . VAL A 1 138 ? -5.372 5.364 6.645 1.00 97.88 138 VAL A C 1
ATOM 986 O O . VAL A 1 138 ? -4.559 5.535 5.748 1.00 97.88 138 VAL A O 1
ATOM 989 N N . PHE A 1 139 ? -5.001 5.123 7.904 1.00 98.31 139 PHE A N 1
ATOM 990 C CA . PHE A 1 139 ? -3.595 5.007 8.285 1.00 98.31 139 PHE A CA 1
ATOM 991 C C . PHE A 1 139 ? -2.863 3.932 7.470 1.00 98.31 139 PHE A C 1
ATOM 993 O O . PHE A 1 139 ? -1.809 4.218 6.914 1.00 98.31 139 PHE A O 1
ATOM 1000 N N . VAL A 1 140 ? -3.440 2.735 7.316 1.00 98.31 140 VAL A N 1
ATOM 1001 C CA . VAL A 1 140 ? -2.838 1.672 6.489 1.00 98.31 140 VAL A CA 1
ATOM 1002 C C . VAL A 1 140 ? -2.684 2.120 5.029 1.00 98.31 140 VAL A C 1
ATOM 1004 O O . VAL A 1 140 ? -1.625 1.924 4.438 1.00 98.31 140 VAL A O 1
ATOM 1007 N N . ALA A 1 141 ? -3.693 2.783 4.452 1.00 97.69 141 ALA A N 1
ATOM 1008 C CA . ALA A 1 141 ? -3.579 3.342 3.101 1.00 97.69 141 ALA A CA 1
ATOM 1009 C C . ALA A 1 141 ? -2.459 4.390 2.989 1.00 97.69 141 ALA A C 1
ATOM 1011 O O . ALA A 1 141 ? -1.724 4.394 2.005 1.00 97.69 141 ALA A O 1
ATOM 1012 N N . LEU A 1 142 ? -2.295 5.246 4.001 1.00 98.19 142 LEU A N 1
ATOM 1013 C CA . LEU A 1 142 ? -1.215 6.232 4.048 1.00 98.19 142 LEU A CA 1
ATOM 1014 C C . LEU A 1 142 ? 0.164 5.570 4.139 1.00 98.19 142 LEU A C 1
ATOM 1016 O O . LEU A 1 142 ? 1.106 6.076 3.536 1.00 98.19 142 LEU A O 1
ATOM 1020 N N . VAL A 1 143 ? 0.290 4.432 4.829 1.00 98.06 143 VAL A N 1
ATOM 1021 C CA . VAL A 1 143 ? 1.537 3.650 4.844 1.00 98.06 143 VAL A CA 1
ATOM 1022 C C . VAL A 1 143 ? 1.877 3.160 3.434 1.00 98.06 143 VAL A C 1
ATOM 1024 O O . VAL A 1 143 ? 2.998 3.380 2.983 1.00 98.06 143 VAL A O 1
ATOM 1027 N N . VAL A 1 144 ? 0.915 2.603 2.688 1.00 97.38 144 VAL A N 1
ATOM 1028 C CA . VAL A 1 144 ? 1.125 2.232 1.271 1.00 97.38 144 VAL A CA 1
ATOM 1029 C C . VAL A 1 144 ? 1.546 3.448 0.443 1.00 97.38 144 VAL A C 1
ATOM 1031 O O . VAL A 1 144 ? 2.568 3.415 -0.242 1.00 97.38 144 VAL A O 1
ATOM 1034 N N . MET A 1 145 ? 0.800 4.551 0.544 1.00 97.62 145 MET A N 1
ATOM 1035 C CA . MET A 1 145 ? 1.092 5.781 -0.197 1.00 97.62 145 MET A CA 1
ATOM 1036 C C . MET A 1 145 ? 2.465 6.356 0.147 1.00 97.62 145 MET A C 1
ATOM 1038 O O . MET A 1 145 ? 3.116 6.910 -0.730 1.00 97.62 145 MET A O 1
ATOM 1042 N N . SER A 1 146 ? 2.934 6.208 1.388 1.00 96.62 146 SER A N 1
ATOM 1043 C CA . SER A 1 146 ? 4.276 6.646 1.775 1.00 96.62 146 SER A CA 1
ATOM 1044 C C . SER A 1 146 ? 5.367 5.895 1.003 1.00 96.62 146 SER A C 1
ATOM 1046 O O . SER A 1 146 ? 6.332 6.517 0.562 1.00 96.62 146 SER A O 1
ATOM 1048 N N . GLY A 1 147 ? 5.169 4.598 0.738 1.00 92.12 147 GLY A N 1
ATOM 1049 C CA . GLY A 1 147 ? 6.043 3.806 -0.129 1.00 92.12 147 GLY A CA 1
ATOM 1050 C C . GLY A 1 147 ? 6.000 4.278 -1.584 1.00 92.12 147 GLY A C 1
ATOM 1051 O O . GLY A 1 147 ? 7.041 4.432 -2.220 1.00 92.12 147 GLY A O 1
ATOM 1052 N N . VAL A 1 148 ? 4.811 4.610 -2.096 1.00 93.50 148 VAL A N 1
ATOM 1053 C CA . VAL A 1 148 ? 4.647 5.153 -3.457 1.00 93.50 148 VAL A CA 1
ATOM 1054 C C . VAL A 1 148 ? 5.308 6.529 -3.595 1.00 93.50 148 VAL A C 1
ATOM 1056 O O . VAL A 1 148 ? 6.010 6.783 -4.569 1.00 93.50 148 VAL A O 1
ATOM 1059 N N . VAL A 1 149 ? 5.143 7.415 -2.611 1.00 94.62 149 VAL A N 1
ATOM 1060 C CA . VAL A 1 149 ? 5.814 8.724 -2.581 1.00 94.62 149 VAL A CA 1
ATOM 1061 C C . VAL A 1 149 ? 7.329 8.549 -2.505 1.00 94.62 149 VAL A C 1
ATOM 1063 O O . VAL A 1 149 ? 8.054 9.224 -3.233 1.00 94.62 149 VAL A O 1
ATOM 1066 N N . ALA A 1 150 ? 7.817 7.615 -1.683 1.00 90.50 150 ALA A N 1
ATOM 1067 C CA . ALA A 1 150 ? 9.236 7.285 -1.627 1.00 90.50 150 ALA A CA 1
ATOM 1068 C C . ALA A 1 150 ? 9.770 6.835 -2.997 1.00 90.50 150 ALA A C 1
ATOM 1070 O O . ALA A 1 150 ? 10.811 7.329 -3.418 1.00 90.50 150 ALA A O 1
ATOM 1071 N N . MET A 1 151 ? 9.037 5.984 -3.719 1.00 89.44 151 MET A N 1
ATOM 1072 C CA . MET A 1 151 ? 9.384 5.574 -5.084 1.00 89.44 151 MET A CA 1
ATOM 1073 C C . MET A 1 151 ? 9.437 6.773 -6.050 1.00 89.44 151 MET A C 1
ATOM 1075 O O . MET A 1 151 ? 10.383 6.895 -6.823 1.00 89.44 151 MET A O 1
ATOM 1079 N N . ILE A 1 152 ? 8.448 7.674 -5.997 1.00 90.88 152 ILE A N 1
ATOM 1080 C CA . ILE A 1 152 ? 8.357 8.853 -6.879 1.00 90.88 152 ILE A CA 1
ATOM 1081 C C . ILE A 1 152 ? 9.537 9.809 -6.679 1.00 90.88 152 ILE A C 1
ATOM 1083 O O . ILE A 1 152 ? 10.083 10.323 -7.653 1.00 90.88 152 ILE A O 1
ATOM 1087 N N . VAL A 1 153 ? 9.908 10.076 -5.424 1.00 90.56 153 VAL A N 1
ATOM 1088 C CA . VAL A 1 153 ? 10.936 11.073 -5.081 1.00 90.56 153 VAL A CA 1
ATOM 1089 C C . VAL A 1 153 ? 12.351 10.554 -5.351 1.00 90.56 153 VAL A C 1
ATOM 1091 O O . VAL A 1 153 ? 13.247 11.350 -5.621 1.00 90.56 153 VAL A O 1
ATOM 1094 N N . ARG A 1 154 ? 12.568 9.236 -5.290 1.00 83.25 154 ARG A N 1
ATOM 1095 C CA . ARG A 1 154 ? 13.912 8.639 -5.369 1.00 83.25 154 ARG A CA 1
ATOM 1096 C C . ARG A 1 154 ? 14.346 8.236 -6.775 1.00 83.25 154 ARG A C 1
ATOM 1098 O O . ARG A 1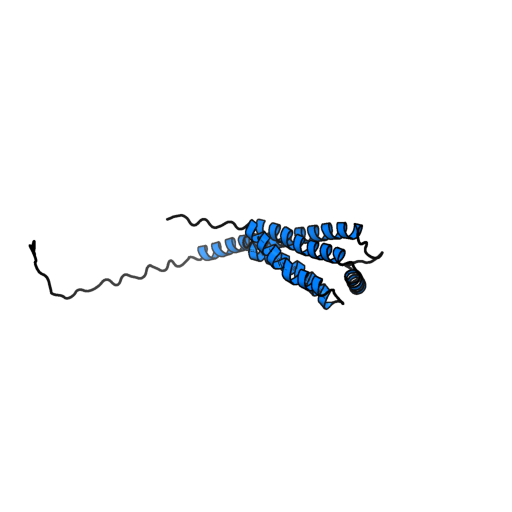 154 ? 15.530 8.001 -6.993 1.00 83.25 154 ARG A O 1
ATOM 1105 N N . GLY A 1 155 ? 13.437 8.171 -7.745 1.00 82.94 155 GLY A N 1
ATOM 1106 C CA . GLY A 1 155 ? 13.813 7.746 -9.085 1.00 82.94 155 GLY A CA 1
ATOM 1107 C C . GLY A 1 155 ? 12.752 7.972 -10.153 1.00 82.94 155 GLY A C 1
ATOM 1108 O O . GLY A 1 155 ? 11.613 8.361 -9.871 1.00 82.94 155 GLY A O 1
ATOM 1109 N N . PRO A 1 156 ? 13.123 7.736 -11.421 1.00 86.56 156 PRO A N 1
ATOM 1110 C CA . PRO A 1 156 ? 12.165 7.789 -12.506 1.00 86.56 156 PRO A CA 1
ATOM 1111 C C . PRO A 1 156 ? 11.109 6.692 -12.313 1.00 86.56 156 PRO A C 1
ATOM 1113 O O . PRO A 1 156 ? 11.410 5.563 -11.934 1.00 86.56 156 PRO A O 1
ATOM 1116 N N . HIS A 1 157 ? 9.852 7.046 -12.558 1.00 88.75 157 HIS A N 1
ATOM 1117 C CA . HIS A 1 157 ? 8.695 6.208 -12.269 1.00 88.75 157 HIS A CA 1
ATOM 1118 C C . HIS A 1 157 ? 7.691 6.257 -13.418 1.00 88.75 157 HIS A C 1
ATOM 1120 O O . HIS A 1 157 ? 7.658 7.192 -14.219 1.00 88.75 157 HIS A O 1
ATOM 1126 N N . THR A 1 158 ? 6.838 5.238 -13.494 1.00 92.81 158 THR A N 1
ATOM 1127 C CA . THR A 1 158 ? 5.737 5.231 -14.460 1.00 92.81 158 THR A CA 1
ATOM 1128 C C . THR A 1 158 ? 4.590 6.090 -13.927 1.00 92.81 158 THR A C 1
ATOM 1130 O O . THR A 1 158 ? 4.053 5.805 -12.858 1.00 92.81 158 THR A O 1
ATOM 1133 N N . THR A 1 159 ? 4.189 7.123 -14.671 1.00 93.50 159 THR A N 1
ATOM 1134 C CA . THR A 1 159 ? 3.227 8.143 -14.209 1.00 93.50 159 THR A CA 1
ATOM 1135 C C . THR A 1 159 ? 1.853 7.571 -13.862 1.00 93.50 159 THR A C 1
ATOM 1137 O O . THR A 1 159 ? 1.318 7.870 -12.797 1.00 93.50 159 THR A O 1
ATOM 1140 N N . TRP A 1 160 ? 1.289 6.706 -14.711 1.00 95.12 160 TRP A N 1
ATOM 1141 C CA . TRP A 1 160 ? -0.023 6.105 -14.445 1.00 95.12 160 TRP A CA 1
ATOM 1142 C C . TRP A 1 160 ? 0.007 5.152 -13.243 1.00 95.12 160 TRP A C 1
ATOM 1144 O O . TRP A 1 160 ? -0.950 5.107 -12.475 1.00 95.12 160 TRP A O 1
ATOM 1154 N N . LEU A 1 161 ? 1.113 4.423 -13.051 1.00 95.75 161 LEU A N 1
ATOM 1155 C CA . LEU A 1 161 ? 1.294 3.512 -11.921 1.00 95.75 161 LEU A CA 1
ATOM 1156 C C . LEU A 1 161 ? 1.415 4.301 -10.614 1.00 95.75 161 LEU A C 1
ATOM 1158 O O . LEU A 1 161 ? 0.757 3.968 -9.634 1.00 95.75 161 LEU A O 1
ATOM 1162 N N . ALA A 1 162 ? 2.203 5.378 -10.619 1.00 94.81 162 ALA A N 1
ATOM 1163 C CA . ALA A 1 162 ? 2.310 6.303 -9.497 1.00 94.81 162 ALA A CA 1
ATOM 1164 C C . ALA A 1 162 ? 0.946 6.925 -9.146 1.00 94.81 162 ALA A C 1
ATOM 1166 O O . ALA A 1 162 ? 0.556 6.939 -7.980 1.00 94.81 162 ALA A O 1
ATOM 1167 N N . ALA A 1 163 ? 0.181 7.366 -10.151 1.00 95.88 163 ALA A N 1
ATOM 1168 C CA . ALA A 1 163 ? -1.170 7.884 -9.950 1.00 95.88 163 ALA A CA 1
ATOM 1169 C C . ALA A 1 163 ? -2.107 6.823 -9.347 1.00 95.88 163 ALA A C 1
ATOM 1171 O O . ALA A 1 163 ? -2.813 7.109 -8.382 1.00 95.88 163 ALA A O 1
ATOM 1172 N N . ALA A 1 164 ? -2.078 5.586 -9.853 1.00 95.56 164 ALA A N 1
ATOM 1173 C CA . ALA A 1 164 ? -2.855 4.480 -9.299 1.00 95.56 164 ALA A CA 1
ATOM 1174 C C . ALA A 1 164 ? -2.466 4.186 -7.838 1.00 95.56 164 ALA A C 1
ATOM 1176 O O . ALA A 1 164 ? -3.339 4.078 -6.977 1.00 95.56 164 ALA A O 1
ATOM 1177 N N . GLY A 1 165 ? -1.166 4.133 -7.540 1.00 94.19 165 GLY A N 1
ATOM 1178 C CA . GLY A 1 165 ? -0.641 3.905 -6.195 1.00 94.19 165 GLY A CA 1
ATOM 1179 C C . GLY A 1 165 ? -0.945 5.027 -5.202 1.00 94.19 165 GLY A C 1
ATOM 1180 O O . GLY A 1 165 ? -1.010 4.770 -4.005 1.00 94.19 165 GLY A O 1
ATOM 1181 N N . LEU A 1 166 ? -1.178 6.255 -5.664 1.00 96.25 166 LEU A N 1
ATOM 1182 C CA . LEU A 1 166 ? -1.534 7.373 -4.790 1.00 96.25 166 LEU A CA 1
ATOM 1183 C C . LEU A 1 166 ? -3.053 7.517 -4.608 1.00 96.25 166 LEU A C 1
ATOM 1185 O O . LEU A 1 166 ? -3.518 7.871 -3.528 1.00 96.25 166 LEU A O 1
ATOM 1189 N N . LEU A 1 167 ? -3.836 7.237 -5.653 1.00 97.06 167 LEU A N 1
ATOM 1190 C CA . LEU A 1 167 ? -5.278 7.494 -5.659 1.00 97.06 167 LEU A CA 1
ATOM 1191 C C . LEU A 1 167 ? -6.118 6.306 -5.184 1.00 97.06 167 LEU A C 1
ATOM 1193 O O . LEU A 1 167 ? -7.175 6.520 -4.597 1.00 97.06 167 LEU A O 1
ATOM 1197 N N . LEU A 1 168 ? -5.689 5.064 -5.429 1.00 97.19 168 LEU A N 1
ATOM 1198 C CA . LEU A 1 168 ? -6.504 3.871 -5.167 1.00 97.19 168 LEU A CA 1
ATOM 1199 C C . LEU A 1 168 ? -6.441 3.315 -3.728 1.00 97.19 168 LEU A C 1
ATOM 1201 O O . LEU A 1 168 ? -7.460 2.779 -3.280 1.00 97.19 168 LEU A O 1
ATOM 1205 N N . PRO A 1 169 ? -5.339 3.433 -2.955 1.00 97.19 169 PRO A N 1
ATOM 1206 C CA . PRO A 1 169 ? -5.296 2.867 -1.603 1.00 97.19 169 PRO A CA 1
ATOM 1207 C C . PRO A 1 169 ? -6.336 3.448 -0.639 1.00 97.19 169 PRO A C 1
ATOM 1209 O O . PRO A 1 169 ? -6.953 2.702 0.120 1.00 97.19 169 PRO A O 1
ATOM 1212 N N . ILE A 1 170 ? -6.577 4.765 -0.680 1.00 96.81 170 ILE A N 1
ATOM 1213 C CA . ILE A 1 170 ? -7.562 5.431 0.190 1.00 96.81 170 ILE A CA 1
ATOM 1214 C C . ILE A 1 170 ? -8.987 4.899 -0.038 1.00 96.81 170 ILE A C 1
ATOM 1216 O O . ILE A 1 170 ? -9.599 4.442 0.932 1.00 96.81 170 ILE A O 1
ATOM 1220 N N . PRO A 1 171 ? -9.559 4.932 -1.260 1.00 97.56 171 PRO A N 1
ATOM 1221 C CA . PRO A 1 171 ? -10.909 4.426 -1.483 1.00 97.56 171 PRO A CA 1
ATOM 1222 C C . PRO A 1 171 ? -11.017 2.930 -1.176 1.00 97.56 171 PRO A C 1
ATOM 1224 O O . PRO A 1 171 ? -12.030 2.515 -0.614 1.00 97.56 171 PRO A O 1
ATOM 1227 N N . ALA A 1 172 ? -9.977 2.136 -1.452 1.00 97.19 172 ALA A N 1
ATOM 1228 C CA . ALA A 1 172 ? -9.948 0.717 -1.101 1.00 97.19 172 ALA A CA 1
ATOM 1229 C C . ALA A 1 172 ? -10.014 0.493 0.421 1.00 97.19 172 ALA A C 1
ATOM 1231 O O . ALA A 1 172 ? -10.854 -0.270 0.903 1.00 97.19 172 ALA A O 1
ATOM 1232 N N . ALA A 1 173 ? -9.199 1.206 1.201 1.00 96.12 173 ALA A N 1
ATOM 1233 C CA . ALA A 1 173 ? -9.213 1.103 2.658 1.00 96.12 173 ALA A CA 1
ATOM 1234 C C . ALA A 1 173 ? -10.519 1.632 3.277 1.00 96.12 173 ALA A C 1
ATOM 1236 O O . ALA A 1 173 ? -11.039 1.055 4.234 1.00 96.12 173 ALA A O 1
ATOM 1237 N N . LEU A 1 174 ? -11.098 2.701 2.722 1.00 96.12 174 LEU A N 1
ATOM 1238 C CA . LEU A 1 174 ? -12.400 3.210 3.160 1.00 96.12 174 LEU A CA 1
ATOM 1239 C C . LEU A 1 174 ? -13.531 2.231 2.841 1.00 96.12 174 LEU A C 1
ATOM 1241 O O . LEU A 1 174 ? -14.416 2.034 3.675 1.00 96.12 174 LEU A O 1
ATOM 1245 N N . LEU A 1 175 ? -13.503 1.593 1.669 1.00 97.00 175 LEU A N 1
ATOM 1246 C CA . LEU A 1 175 ? -14.443 0.530 1.323 1.00 97.00 175 LEU A CA 1
ATOM 1247 C C . LEU A 1 175 ? -14.334 -0.624 2.325 1.00 97.00 175 LEU A C 1
ATOM 1249 O O . LEU A 1 175 ? -15.348 -1.049 2.875 1.00 97.00 175 LEU A O 1
ATOM 1253 N N . ALA A 1 176 ? -13.114 -1.058 2.643 1.00 94.75 176 ALA A N 1
ATOM 1254 C CA . ALA A 1 176 ? -12.870 -2.072 3.660 1.00 94.75 176 ALA A CA 1
ATOM 1255 C C . ALA A 1 176 ? -13.435 -1.673 5.036 1.00 94.75 176 ALA A C 1
ATOM 1257 O O . ALA A 1 176 ? -14.132 -2.463 5.671 1.00 94.75 176 ALA A O 1
ATOM 1258 N N . ALA A 1 177 ? -13.216 -0.433 5.484 1.00 94.75 177 ALA A N 1
ATOM 1259 C CA . ALA A 1 177 ? -13.744 0.057 6.759 1.00 94.75 177 ALA A CA 1
ATOM 1260 C C . ALA A 1 177 ? -15.280 0.135 6.793 1.00 94.75 177 ALA A C 1
ATOM 1262 O O . ALA A 1 177 ? -15.886 -0.085 7.847 1.00 94.75 177 ALA A O 1
ATOM 1263 N N . ARG A 1 178 ? -15.926 0.421 5.654 1.00 93.75 178 ARG A N 1
ATOM 1264 C CA . ARG A 1 178 ? -17.393 0.413 5.528 1.00 93.75 178 ARG A CA 1
ATOM 1265 C C . ARG A 1 178 ? -17.980 -0.984 5.707 1.00 93.75 178 ARG A C 1
ATOM 1267 O O . ARG A 1 178 ? -19.030 -1.101 6.327 1.00 93.75 178 ARG A O 1
ATOM 1274 N N . LEU A 1 179 ? -17.288 -2.034 5.258 1.00 93.25 179 LEU A N 1
ATOM 1275 C CA . LEU A 1 179 ? -17.730 -3.426 5.443 1.00 93.25 179 LEU A CA 1
ATOM 1276 C C . LEU A 1 179 ? -17.725 -3.874 6.914 1.00 93.25 179 LEU A C 1
ATOM 1278 O O . LEU A 1 179 ? -18.389 -4.843 7.270 1.00 93.25 179 LEU A O 1
ATOM 1282 N N . VAL A 1 180 ? -16.985 -3.176 7.778 1.00 90.69 180 VAL A N 1
ATOM 1283 C CA . VAL A 1 180 ? -16.895 -3.479 9.217 1.00 90.69 180 VAL A CA 1
ATOM 1284 C C . VAL A 1 180 ? -17.728 -2.515 10.062 1.00 90.69 180 VAL A C 1
ATOM 1286 O O . VAL A 1 180 ? -17.891 -2.733 11.266 1.00 90.69 180 VAL A O 1
ATOM 1289 N N . HIS A 1 181 ? -18.234 -1.430 9.473 1.00 82.56 181 HIS A N 1
ATOM 1290 C CA . HIS A 1 181 ? -18.947 -0.404 10.219 1.00 82.56 181 HIS A CA 1
ATOM 1291 C C . HIS A 1 181 ? -20.170 -1.000 10.911 1.00 82.56 181 HIS A C 1
ATOM 1293 O O . HIS A 1 181 ? -21.079 -1.527 10.273 1.00 82.56 181 HIS A O 1
ATOM 1299 N N . ARG A 1 182 ? -20.198 -0.899 12.242 1.00 69.12 182 ARG A N 1
ATOM 1300 C CA . ARG A 1 182 ? -21.359 -1.296 13.038 1.00 69.12 182 ARG A CA 1
ATOM 1301 C C . ARG A 1 182 ? -22.207 -0.048 13.270 1.00 69.12 182 ARG A C 1
ATOM 1303 O O . ARG A 1 182 ? -21.753 0.829 14.013 1.00 69.12 182 ARG A O 1
ATOM 1310 N N . PRO A 1 183 ? -23.395 0.084 12.652 1.00 61.81 183 PRO A N 1
ATOM 1311 C CA . PRO A 1 183 ? -24.269 1.205 12.956 1.00 61.81 183 PRO A CA 1
ATOM 1312 C C . PRO A 1 183 ? -24.588 1.175 14.452 1.00 61.81 183 PRO A C 1
ATOM 1314 O O . PRO A 1 183 ? -24.948 0.135 15.006 1.00 61.81 183 PRO A O 1
ATOM 1317 N N . LYS A 1 184 ? -24.423 2.317 15.127 1.00 58.75 184 LYS A N 1
ATOM 1318 C CA . LYS A 1 184 ? -24.943 2.483 16.484 1.00 58.75 184 LYS A CA 1
ATOM 1319 C C . LYS A 1 184 ? -26.462 2.449 16.345 1.00 58.75 184 LYS A C 1
ATOM 1321 O O . LYS A 1 184 ? -27.038 3.446 15.919 1.00 58.75 184 LYS A O 1
ATOM 1326 N N . LEU A 1 185 ? -27.094 1.307 16.622 1.00 59.69 185 LEU A N 1
ATOM 1327 C CA . LEU A 1 185 ? -28.546 1.261 16.762 1.00 59.69 185 LEU A CA 1
ATOM 1328 C C . LEU A 1 185 ? -28.914 2.270 17.851 1.00 59.69 185 LEU A C 1
ATOM 1330 O O . LEU A 1 185 ? -28.588 2.075 19.021 1.00 59.69 185 LEU A O 1
ATOM 1334 N N . LEU A 1 186 ? -29.522 3.384 17.449 1.00 63.19 186 LEU A N 1
ATOM 1335 C CA . LEU A 1 186 ? -30.163 4.285 18.393 1.00 63.19 186 LEU A CA 1
ATOM 1336 C C . LEU A 1 186 ? -31.326 3.507 19.028 1.00 63.19 186 LEU A C 1
ATOM 1338 O O . LEU A 1 186 ? -32.064 2.845 18.289 1.00 63.19 186 LEU A O 1
ATOM 1342 N N . PRO A 1 187 ? -31.499 3.550 20.361 1.00 58.97 187 PRO A N 1
ATOM 1343 C CA . PRO A 1 187 ? -32.712 3.032 20.973 1.00 58.97 187 PRO A CA 1
ATOM 1344 C C . PRO A 1 187 ? -33.897 3.779 20.353 1.00 58.97 187 PRO A C 1
ATOM 1346 O O . PRO A 1 187 ? -33.909 5.011 20.349 1.00 58.97 187 PRO A O 1
ATOM 1349 N N . LYS A 1 188 ? -34.857 3.045 19.779 1.00 58.50 188 LYS A N 1
ATOM 1350 C CA . LYS A 1 188 ? -36.149 3.628 19.410 1.00 58.50 188 LYS A CA 1
ATOM 1351 C C . LYS A 1 188 ? -36.811 4.077 20.718 1.00 58.50 188 LYS A C 1
ATOM 1353 O O . LYS A 1 188 ? -36.990 3.239 21.601 1.00 58.50 188 LYS A O 1
ATOM 1358 N N . LEU A 1 189 ? -37.034 5.386 20.846 1.00 66.62 189 LEU A N 1
ATOM 1359 C CA . LEU A 1 189 ? -37.819 6.000 21.922 1.00 66.62 189 LEU A CA 1
ATOM 1360 C C . LEU A 1 189 ? -39.284 5.577 21.812 1.00 66.62 189 LEU A C 1
ATOM 1362 O O . LEU A 1 189 ? -39.751 5.435 20.657 1.00 66.62 189 LEU A O 1
#

Nearest PDB structures (foldseek):
  8brd-assembly1_D  TM=3.047E-01  e=9.057E-01  Vibrio alginolyticus
  4zvb-assembly2_D  TM=3.018E-01  e=2.920E+00  Escherichia coli K-12
  8zz0-assembly1_F  TM=2.082E-01  e=1.405E+00  Vibrio alginolyticus
  8zyv-assembly1_E  TM=2.299E-01  e=2.179E+00  Vibrio alginolyticus

Radius of gyration: 32.88 Å; Cα contacts (8 Å, |Δi|>4): 210; chains: 1; bounding box: 106×58×60 Å